Protein AF-A0A7S3H4K2-F1 (afdb_monomer)

Sequence (360 aa):
MTKWYRITKPKQKGLLKTDSRNELDLFAYDSASSIYLSSTDRDTGNLAEDVGIRRQLAIVPPGAEVCVRVELEVPSASASLNPSHEQKESSFVLQTLLKGNEKESSTISVLWNLTDNVKYVQNMMSGLLDQIESLKNLLNWTSPSKTFPLYVALVAVWLVTILVPGRLIVLAIGLYEFFFVFMPIPEGRNTMIRFGNLVQSIPNDDDLAQIYGTEKKAYAASKQAEWKHTEKSRKLQLVLDSPWHGLVSIKGSSSSSGHLAGSGEEWVEVFLLLQGRRLVWWVSEEALDQGKMAAGQLLLCGHSGLAQVSPMDIRKFGGDSRLIAVFGQDYVGRPQKLSILLQDSDSKQSLYALLNALSS

Nearest PDB structures (foldseek):
  2y8f-assembly3_C  TM=6.841E-01  e=5.560E-04  Homo sapiens

Solvent-accessible surface area (backbone atoms only — not comparable to full-atom values): 22114 Å² total; per-residue (Å²): 136,92,82,89,82,90,85,76,87,73,94,60,99,68,88,83,84,80,82,93,79,91,82,83,77,77,57,76,55,92,49,98,92,54,84,53,87,57,73,74,57,89,87,72,80,56,81,68,77,82,81,78,84,81,80,86,80,89,85,72,65,95,87,68,87,80,84,82,83,81,82,79,81,72,82,71,87,68,83,88,66,85,75,52,72,67,57,50,49,55,52,46,51,53,50,47,61,70,68,68,48,99,80,56,73,62,63,55,51,50,52,52,51,49,52,53,48,48,52,49,50,50,54,49,51,50,54,48,50,50,49,53,48,20,49,51,39,50,73,67,54,76,46,63,88,67,32,49,64,54,52,53,50,51,51,50,52,52,50,48,60,70,74,43,62,66,71,58,53,54,48,50,52,54,50,47,54,52,49,54,76,73,41,87,74,70,95,84,70,59,64,66,59,55,51,51,51,54,54,68,67,40,73,37,74,68,52,50,49,58,74,44,38,62,59,52,49,53,50,50,52,52,52,51,51,54,48,52,52,51,53,49,52,52,50,46,35,73,75,58,57,38,93,44,72,48,72,30,33,39,34,48,73,73,90,68,90,59,103,77,70,57,68,73,82,55,74,44,66,26,25,37,35,37,40,86,57,30,41,38,29,22,72,35,64,66,42,53,77,72,66,48,79,66,68,46,58,36,36,51,60,84,95,23,40,84,42,84,64,56,70,68,59,30,65,73,69,76,45,63,68,29,54,47,21,40,32,22,19,35,95,85,66,47,81,42,52,39,36,38,38,39,89,40,51,65,61,34,52,54,52,51,52,54,52,50,66,68,59,108

Structure (mmCIF, N/CA/C/O backbone):
data_AF-A0A7S3H4K2-F1
#
_entry.id   AF-A0A7S3H4K2-F1
#
loop_
_atom_site.group_PDB
_atom_site.id
_atom_site.type_symbol
_atom_site.label_atom_id
_atom_site.label_alt_id
_atom_site.label_comp_id
_atom_site.label_asym_id
_atom_site.label_entity_id
_atom_site.label_seq_id
_atom_site.pdbx_PDB_ins_code
_atom_site.Cartn_x
_atom_site.Cartn_y
_atom_site.Cartn_z
_atom_site.occupancy
_atom_site.B_iso_or_equiv
_atom_site.auth_seq_id
_atom_site.auth_comp_id
_atom_site.auth_asym_id
_atom_site.auth_atom_id
_atom_site.pdbx_PDB_model_num
ATOM 1 N N . MET A 1 1 ? 22.211 15.232 -4.999 1.00 29.09 1 MET A N 1
ATOM 2 C CA . MET A 1 1 ? 22.749 13.855 -5.103 1.00 29.09 1 MET A CA 1
ATOM 3 C C . MET A 1 1 ? 22.675 13.219 -3.725 1.00 29.09 1 MET A C 1
ATOM 5 O O . MET A 1 1 ? 23.268 13.760 -2.804 1.00 29.09 1 MET A O 1
ATOM 9 N N . THR A 1 2 ? 21.923 12.133 -3.559 1.00 27.16 2 THR A N 1
ATOM 10 C CA . THR A 1 2 ? 21.720 11.484 -2.253 1.00 27.16 2 THR A CA 1
ATOM 11 C C . THR A 1 2 ? 22.687 10.312 -2.121 1.00 27.16 2 THR A C 1
ATOM 13 O O . THR A 1 2 ? 22.667 9.414 -2.960 1.00 27.16 2 THR A O 1
ATOM 16 N N . LYS A 1 3 ? 23.541 10.311 -1.094 1.00 31.98 3 LYS A N 1
ATOM 17 C CA . LYS A 1 3 ? 24.401 9.168 -0.754 1.00 31.98 3 LYS A CA 1
ATOM 18 C C . LYS A 1 3 ? 23.992 8.611 0.603 1.00 31.98 3 LYS A C 1
ATOM 20 O O . LYS A 1 3 ? 23.724 9.365 1.532 1.00 31.98 3 LYS A O 1
ATOM 25 N N . TRP A 1 4 ? 23.940 7.289 0.690 1.00 29.91 4 TRP A N 1
ATOM 26 C CA . TRP A 1 4 ? 23.624 6.560 1.911 1.00 29.91 4 TRP A CA 1
ATOM 27 C C . TRP A 1 4 ? 24.918 6.045 2.528 1.00 29.91 4 TRP A C 1
ATOM 29 O O . TRP A 1 4 ? 25.726 5.432 1.832 1.00 29.91 4 TRP A O 1
ATOM 39 N N . TYR A 1 5 ? 25.097 6.263 3.827 1.00 39.44 5 TYR A N 1
ATOM 40 C CA . TYR A 1 5 ? 26.237 5.748 4.577 1.00 39.44 5 TYR A CA 1
ATOM 41 C C . TYR A 1 5 ? 25.731 4.801 5.662 1.00 39.44 5 TYR A C 1
ATOM 43 O O . TYR A 1 5 ? 24.830 5.140 6.429 1.00 39.44 5 TYR A O 1
ATOM 51 N N . ARG A 1 6 ? 26.295 3.591 5.707 1.00 31.62 6 ARG A N 1
ATOM 52 C CA . ARG A 1 6 ? 26.002 2.586 6.733 1.00 31.62 6 ARG A CA 1
ATOM 53 C C . ARG A 1 6 ? 27.069 2.697 7.817 1.00 31.62 6 ARG A C 1
ATOM 55 O O . ARG A 1 6 ? 28.223 2.369 7.566 1.00 31.62 6 ARG A O 1
ATOM 62 N N . ILE A 1 7 ? 26.682 3.131 9.013 1.00 41.62 7 ILE A N 1
ATOM 63 C CA . ILE A 1 7 ? 27.575 3.172 10.174 1.00 41.62 7 ILE A CA 1
ATOM 64 C C . ILE A 1 7 ? 27.175 2.036 11.113 1.00 41.62 7 ILE A C 1
ATOM 66 O O . ILE A 1 7 ? 26.127 2.076 11.752 1.00 41.62 7 ILE A O 1
ATOM 70 N N . THR A 1 8 ? 28.000 0.996 11.183 1.00 34.84 8 THR A N 1
ATOM 71 C CA . THR A 1 8 ? 27.848 -0.101 12.148 1.00 34.84 8 THR A CA 1
ATOM 72 C C . THR A 1 8 ? 28.705 0.172 13.378 1.00 34.84 8 THR A C 1
ATOM 74 O O . THR A 1 8 ? 29.887 0.474 13.233 1.00 34.84 8 THR A O 1
ATOM 77 N N . LYS A 1 9 ? 28.150 0.021 14.590 1.00 38.09 9 LYS A N 1
ATOM 78 C CA . LYS A 1 9 ? 28.936 0.085 15.835 1.00 38.09 9 LYS A CA 1
ATOM 79 C C . LYS A 1 9 ? 30.003 -1.024 15.838 1.00 38.09 9 LYS A C 1
ATOM 81 O O . LYS A 1 9 ? 29.624 -2.198 15.827 1.00 38.09 9 LYS A O 1
ATOM 86 N N . PRO A 1 10 ? 31.309 -0.709 15.892 1.00 39.16 10 PRO A N 1
ATOM 87 C CA . PRO A 1 10 ? 32.324 -1.736 16.074 1.00 39.16 10 PRO A CA 1
ATOM 88 C C . PRO A 1 10 ? 32.268 -2.265 17.514 1.00 39.16 10 PRO A C 1
ATOM 90 O O . PRO A 1 10 ? 32.169 -1.498 18.470 1.00 39.16 10 PRO A O 1
ATOM 93 N N . LYS A 1 11 ? 32.328 -3.592 17.680 1.00 41.75 11 LYS A N 1
ATOM 94 C CA . LYS A 1 11 ? 32.316 -4.244 19.003 1.00 41.75 11 LYS A CA 1
ATOM 95 C C . LYS A 1 11 ? 33.649 -4.139 19.760 1.00 41.75 11 LYS A C 1
ATOM 97 O O . LYS A 1 11 ? 33.666 -4.422 20.951 1.00 41.75 11 LYS A O 1
ATOM 102 N N . GLN A 1 12 ? 34.745 -3.726 19.118 1.00 43.25 12 GLN A N 1
ATOM 103 C CA . GLN A 1 12 ? 36.052 -3.512 19.754 1.00 43.25 12 GLN A CA 1
ATOM 104 C C . GLN A 1 12 ? 36.851 -2.420 19.027 1.00 43.25 12 GLN A C 1
ATOM 106 O O . GLN A 1 12 ? 36.683 -2.231 17.823 1.00 43.25 12 GLN A O 1
ATOM 111 N N . LYS A 1 13 ? 37.720 -1.709 19.767 1.00 42.06 13 LYS A N 1
ATOM 112 C CA . LYS A 1 13 ? 38.642 -0.681 19.251 1.00 42.06 13 LYS A CA 1
ATOM 113 C C . LYS A 1 13 ? 39.554 -1.281 18.174 1.00 42.06 13 LYS A C 1
ATOM 115 O O . LYS A 1 13 ? 40.524 -1.960 18.494 1.00 42.06 13 LYS A O 1
ATOM 120 N N . GLY A 1 14 ? 39.246 -1.009 16.912 1.00 40.72 14 GLY A N 1
ATOM 121 C CA . GLY A 1 14 ? 40.065 -1.366 15.761 1.00 40.72 14 GLY A CA 1
ATOM 122 C C . GLY A 1 14 ? 39.967 -0.273 14.705 1.00 40.72 14 GLY A C 1
ATOM 123 O O . GLY A 1 14 ? 38.870 0.163 14.366 1.00 40.72 14 GLY A O 1
ATOM 124 N N . LEU A 1 15 ? 41.127 0.190 14.240 1.00 35.56 15 LEU A N 1
ATOM 125 C CA . LEU A 1 15 ? 41.295 1.220 13.218 1.00 35.56 15 LEU A CA 1
ATOM 126 C C . LEU A 1 15 ? 40.627 0.759 11.907 1.00 35.56 15 LEU A C 1
ATOM 128 O O . LEU A 1 15 ? 41.025 -0.260 11.340 1.00 35.56 15 LEU A O 1
ATOM 132 N N . LEU A 1 16 ? 39.615 1.483 11.426 1.00 34.81 16 LEU A N 1
ATOM 133 C CA . LEU A 1 16 ? 39.065 1.273 10.086 1.00 34.81 16 LEU A CA 1
ATOM 134 C C . LEU A 1 16 ? 40.064 1.839 9.073 1.00 34.81 16 LEU A C 1
ATOM 136 O O . LEU A 1 16 ? 40.339 3.034 9.076 1.00 34.81 16 LEU A O 1
ATOM 140 N N . LYS A 1 17 ? 40.632 0.967 8.237 1.00 34.56 17 LYS A N 1
ATOM 141 C CA . LYS A 1 17 ? 41.465 1.359 7.099 1.00 34.56 17 LYS A CA 1
ATOM 142 C C . LYS A 1 17 ? 40.554 1.495 5.883 1.00 34.56 17 LYS A C 1
ATOM 144 O O . LYS A 1 17 ? 40.040 0.492 5.392 1.00 34.56 17 LYS A O 1
ATOM 149 N N . THR A 1 18 ? 40.326 2.722 5.447 1.00 38.91 18 THR A N 1
ATOM 150 C CA . THR A 1 18 ? 39.579 3.059 4.235 1.00 38.91 18 THR A CA 1
ATOM 151 C C . THR A 1 18 ? 40.529 3.208 3.048 1.00 38.91 18 THR A C 1
ATOM 153 O O . THR A 1 18 ? 41.680 3.625 3.183 1.00 38.91 18 THR A O 1
ATOM 156 N N . ASP A 1 19 ? 40.065 2.733 1.892 1.00 32.62 19 ASP A N 1
ATOM 157 C CA . ASP A 1 19 ? 40.818 2.655 0.644 1.00 32.62 19 ASP A CA 1
ATOM 158 C C . ASP A 1 19 ? 40.692 3.970 -0.137 1.00 32.62 19 ASP A C 1
ATOM 160 O O . ASP A 1 19 ? 39.638 4.607 -0.183 1.00 32.62 19 ASP A O 1
ATOM 164 N N . SER A 1 20 ? 41.806 4.393 -0.719 1.00 38.72 20 SER A N 1
ATOM 165 C CA . SER A 1 20 ? 42.058 5.755 -1.177 1.00 38.72 20 SER A CA 1
ATOM 166 C C . SER A 1 20 ? 41.270 6.144 -2.434 1.00 38.72 20 SER A C 1
ATOM 168 O O . SER A 1 20 ? 41.525 5.613 -3.515 1.00 38.72 20 SER A O 1
ATOM 170 N N . ARG A 1 21 ? 40.391 7.149 -2.309 1.00 35.94 21 ARG A N 1
ATOM 171 C CA . ARG A 1 21 ? 40.319 8.366 -3.156 1.00 35.94 21 ARG A CA 1
ATOM 172 C C . ARG A 1 21 ? 39.097 9.209 -2.754 1.00 35.94 21 ARG A C 1
ATOM 174 O O . ARG A 1 21 ? 37.960 8.789 -2.945 1.00 35.94 21 ARG A O 1
ATOM 181 N N . ASN A 1 22 ? 39.385 10.422 -2.269 1.00 36.88 22 ASN A N 1
ATOM 182 C CA . ASN A 1 22 ? 38.486 11.487 -1.789 1.00 36.88 22 ASN A CA 1
ATOM 183 C C . ASN A 1 22 ? 37.861 11.244 -0.402 1.00 36.88 22 ASN A C 1
ATOM 185 O O . ASN A 1 22 ? 36.715 10.812 -0.298 1.00 36.88 22 ASN A O 1
ATOM 189 N N . GLU A 1 23 ? 38.599 11.585 0.659 1.00 32.62 23 GLU A N 1
ATOM 190 C CA . GLU A 1 23 ? 38.128 11.509 2.050 1.00 32.62 23 GLU A CA 1
ATOM 191 C C . GLU A 1 23 ? 37.945 12.892 2.691 1.00 32.62 23 GLU A C 1
ATOM 193 O O . GLU A 1 23 ? 38.858 13.716 2.712 1.00 32.62 23 GLU A O 1
ATOM 198 N N . LEU A 1 24 ? 36.742 13.102 3.235 1.00 34.06 24 LEU A N 1
ATOM 199 C CA . LEU A 1 24 ? 36.495 13.907 4.428 1.00 34.06 24 LEU A CA 1
ATOM 200 C C . LEU A 1 24 ? 36.773 12.987 5.623 1.00 34.06 24 LEU A C 1
ATOM 202 O O . LEU A 1 24 ? 36.075 11.983 5.788 1.00 34.06 24 LEU A O 1
ATOM 206 N N . ASP A 1 25 ? 37.779 13.310 6.432 1.00 34.41 25 ASP A N 1
ATOM 207 C CA . ASP A 1 25 ? 38.115 12.534 7.627 1.00 34.41 25 ASP A CA 1
ATOM 208 C C . ASP A 1 25 ? 37.056 12.795 8.715 1.00 34.41 25 ASP A C 1
ATOM 210 O O . ASP A 1 25 ? 37.050 13.841 9.365 1.00 34.41 25 ASP A O 1
ATOM 214 N N . LEU A 1 26 ? 36.121 11.859 8.902 1.00 36.69 26 LEU A N 1
ATOM 215 C CA . LEU A 1 26 ? 35.111 11.929 9.962 1.00 36.69 26 LEU A CA 1
ATOM 216 C C . LEU A 1 26 ? 35.649 11.251 11.231 1.00 36.69 26 LEU A C 1
ATOM 218 O O . LEU A 1 26 ? 35.719 10.023 11.314 1.00 36.69 26 LEU A O 1
ATOM 222 N N . PHE A 1 27 ? 35.995 12.039 12.247 1.00 38.75 27 PHE A N 1
ATOM 223 C CA . PHE A 1 27 ? 36.416 11.517 13.548 1.00 38.75 27 PHE A CA 1
ATOM 224 C C . PHE A 1 27 ? 35.217 11.411 14.496 1.00 38.75 27 PHE A C 1
ATOM 226 O O . PHE A 1 27 ? 34.595 12.416 14.829 1.00 38.75 27 PHE A O 1
ATOM 233 N N . ALA A 1 28 ? 34.916 10.201 14.973 1.00 39.41 28 ALA A N 1
ATOM 234 C CA . ALA A 1 28 ? 33.961 9.977 16.056 1.00 39.41 28 ALA A CA 1
ATOM 235 C C . ALA A 1 28 ? 34.727 9.655 17.347 1.00 39.41 28 ALA A C 1
ATOM 237 O O . ALA A 1 28 ? 35.379 8.614 17.442 1.00 39.41 28 ALA A O 1
ATOM 238 N N . TYR A 1 29 ? 34.653 10.544 18.339 1.00 40.62 29 TYR A N 1
ATOM 239 C CA . TYR A 1 29 ? 35.196 10.297 19.677 1.00 40.62 29 TYR A CA 1
ATOM 240 C C . TYR A 1 29 ? 34.104 9.790 20.621 1.00 40.62 29 TYR A C 1
ATOM 242 O O . TYR A 1 29 ? 33.009 10.348 20.679 1.00 40.62 29 TYR A O 1
ATOM 250 N N . ASP A 1 30 ? 34.427 8.735 21.371 1.00 36.56 30 ASP A N 1
ATOM 251 C CA . ASP A 1 30 ? 33.570 8.162 22.408 1.00 36.56 30 ASP A CA 1
ATOM 252 C C . ASP A 1 30 ? 33.847 8.869 23.741 1.00 36.56 30 ASP A C 1
ATOM 254 O O . ASP A 1 30 ? 34.853 8.622 24.409 1.00 36.56 30 ASP A O 1
ATOM 258 N N . SER A 1 31 ? 32.962 9.796 24.092 1.00 35.66 31 SER A N 1
ATOM 259 C CA . SER A 1 31 ? 32.846 10.374 25.426 1.00 35.66 31 SER A CA 1
ATOM 260 C C . SER A 1 31 ? 31.451 10.021 25.916 1.00 35.66 31 SER A C 1
ATOM 262 O O . SER A 1 31 ? 30.459 10.354 25.259 1.00 35.66 31 SER A O 1
ATOM 264 N N . ALA A 1 32 ? 31.395 9.275 27.023 1.00 42.34 32 ALA A N 1
ATOM 265 C CA . ALA A 1 32 ? 30.195 8.657 27.568 1.00 42.34 32 ALA A CA 1
ATOM 266 C C . ALA A 1 32 ? 28.957 9.550 27.370 1.00 42.34 32 ALA A C 1
ATOM 268 O O . ALA A 1 32 ? 28.854 10.620 27.964 1.00 42.34 32 ALA A O 1
ATOM 269 N N . SER A 1 33 ? 28.031 9.081 26.526 1.00 40.53 33 SER A N 1
ATOM 270 C CA . SER A 1 33 ? 26.717 9.655 26.176 1.00 40.53 33 SER A CA 1
ATOM 271 C C . SER A 1 33 ? 26.608 10.757 25.099 1.00 40.53 33 SER A C 1
ATOM 273 O O . SER A 1 33 ? 25.515 11.289 24.912 1.00 40.53 33 SER A O 1
ATOM 275 N N . SER A 1 34 ? 27.639 11.030 24.286 1.00 36.06 34 SER A N 1
ATOM 276 C CA . SER A 1 34 ? 27.482 11.909 23.102 1.00 36.06 34 SER A CA 1
ATOM 277 C C . SER A 1 34 ? 28.430 11.568 21.941 1.00 36.06 34 SER A C 1
ATOM 279 O O . SER A 1 34 ? 29.604 11.296 22.161 1.00 36.06 34 SER A O 1
ATOM 281 N N . ILE A 1 35 ? 27.917 11.580 20.701 1.00 40.44 35 ILE A N 1
ATOM 282 C CA . ILE A 1 35 ? 28.719 11.473 19.467 1.00 40.44 35 ILE A CA 1
ATOM 283 C C . ILE A 1 35 ? 28.884 12.885 18.907 1.00 40.44 35 ILE A C 1
ATOM 285 O O . ILE A 1 35 ? 27.886 13.541 18.611 1.00 40.44 35 ILE A O 1
ATOM 289 N N . TYR A 1 36 ? 30.128 13.332 18.748 1.00 38.12 36 TYR A N 1
ATOM 290 C CA . TYR A 1 36 ? 30.458 14.606 18.110 1.00 38.12 36 TYR A CA 1
ATOM 291 C C . TYR A 1 36 ? 30.883 14.354 16.664 1.00 38.12 36 TYR A C 1
ATOM 293 O O . TYR A 1 36 ? 31.696 13.467 16.407 1.00 38.12 36 TYR A O 1
ATOM 301 N N . LEU A 1 37 ? 30.334 15.131 15.731 1.00 37.06 37 LEU A N 1
ATOM 302 C CA . LEU A 1 37 ? 30.803 15.192 14.351 1.00 37.06 37 LEU A CA 1
ATOM 303 C C . LEU A 1 37 ? 31.549 16.512 14.187 1.00 37.06 37 LEU A C 1
ATOM 305 O O . LEU A 1 37 ? 30.941 17.575 14.237 1.00 37.06 37 LEU A O 1
ATOM 309 N N . SER A 1 38 ? 32.866 16.431 14.033 1.00 39.62 38 SER A N 1
ATOM 310 C 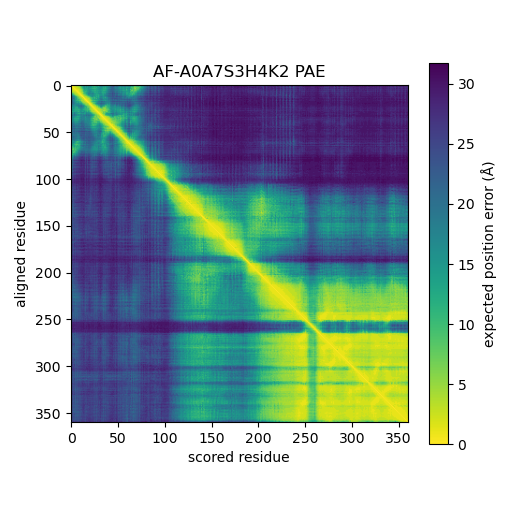CA . SER A 1 38 ? 33.726 17.575 13.737 1.00 39.62 38 SER A CA 1
ATOM 311 C C . SER A 1 38 ? 34.192 17.473 12.287 1.00 39.62 38 SER A C 1
ATOM 313 O O . SER A 1 38 ? 34.625 16.407 11.851 1.0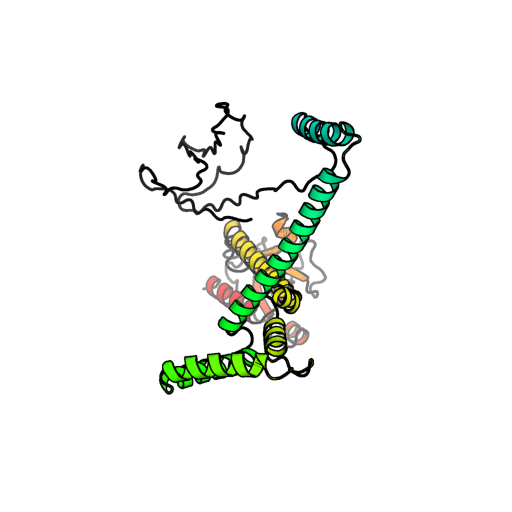0 39.62 38 SER A O 1
ATOM 315 N N . SER A 1 39 ? 34.072 18.574 11.545 1.00 37.78 39 SER A N 1
ATOM 316 C CA . SER A 1 39 ? 34.631 18.739 10.204 1.00 37.78 39 SER A CA 1
ATOM 317 C C . SER A 1 39 ? 35.791 19.719 10.306 1.00 37.78 39 SER A C 1
ATOM 319 O O . SER A 1 39 ? 35.579 20.910 10.521 1.00 37.78 39 SER A O 1
ATOM 321 N N . THR A 1 40 ? 37.014 19.224 10.159 1.00 38.16 40 THR A N 1
ATOM 322 C CA . THR A 1 40 ? 38.213 20.060 10.043 1.00 38.16 40 THR A CA 1
ATOM 323 C C . THR A 1 40 ? 38.479 20.380 8.582 1.00 38.16 40 THR A C 1
ATOM 325 O O . THR A 1 40 ? 38.687 19.469 7.779 1.00 38.16 40 THR A O 1
ATOM 328 N N . ASP A 1 41 ? 38.498 21.668 8.252 1.00 38.12 41 ASP A N 1
ATOM 329 C CA . ASP A 1 41 ? 38.946 22.157 6.952 1.00 38.12 41 ASP A CA 1
ATOM 330 C C . ASP A 1 41 ? 40.483 22.121 6.895 1.00 38.12 41 ASP A C 1
ATOM 332 O O . ASP A 1 41 ? 41.164 22.630 7.792 1.00 38.12 41 ASP A O 1
ATOM 336 N N . ARG A 1 42 ? 41.045 21.446 5.886 1.00 37.47 42 ARG A N 1
ATOM 337 C CA . ARG A 1 42 ? 42.475 21.077 5.852 1.00 37.47 42 ARG A CA 1
ATOM 338 C C . ARG A 1 42 ? 43.402 22.261 5.574 1.00 37.47 42 ARG A C 1
ATOM 340 O O . ARG A 1 42 ? 44.582 22.173 5.900 1.00 37.47 42 ARG A O 1
ATOM 347 N N . ASP A 1 43 ? 42.868 23.360 5.046 1.00 38.53 43 ASP A N 1
ATOM 348 C CA . ASP A 1 43 ? 43.688 24.456 4.524 1.00 38.53 43 ASP A CA 1
ATOM 349 C C . ASP A 1 43 ? 43.841 25.642 5.489 1.00 38.53 43 ASP A C 1
ATOM 351 O O . ASP A 1 43 ? 44.742 26.459 5.312 1.00 38.53 43 ASP A O 1
ATOM 355 N N . THR A 1 44 ? 43.019 25.744 6.541 1.00 45.94 44 THR A N 1
ATOM 356 C CA . THR A 1 44 ? 43.021 26.930 7.424 1.00 45.94 44 THR A CA 1
ATOM 357 C C . THR A 1 44 ? 43.393 26.658 8.879 1.00 45.94 44 THR A C 1
ATOM 359 O O . THR A 1 44 ? 43.662 27.606 9.613 1.00 45.94 44 THR A O 1
ATOM 362 N N . GLY A 1 45 ? 43.444 25.395 9.322 1.00 39.50 45 GLY A N 1
ATOM 363 C CA . GLY A 1 45 ? 43.858 25.026 10.686 1.00 39.50 45 GLY A CA 1
ATOM 364 C C . GLY A 1 45 ? 42.968 25.571 11.815 1.00 39.50 45 GLY A C 1
ATOM 365 O O . GLY A 1 45 ? 43.256 25.335 12.987 1.00 39.50 45 GLY A O 1
ATOM 366 N N . ASN A 1 46 ? 41.881 26.269 11.483 1.00 35.59 46 ASN A N 1
ATOM 367 C CA . ASN A 1 46 ? 40.938 26.822 12.441 1.00 35.59 46 ASN A CA 1
ATOM 368 C C . ASN A 1 46 ? 39.790 25.831 12.652 1.00 35.59 46 ASN A C 1
ATOM 370 O O . ASN A 1 46 ? 39.142 25.396 11.701 1.00 35.59 46 ASN A O 1
ATOM 374 N N . LEU A 1 47 ? 39.529 25.481 13.914 1.00 41.28 47 LEU A N 1
ATOM 375 C CA . LEU A 1 47 ? 38.317 24.764 14.302 1.00 41.28 47 LEU A CA 1
ATOM 376 C C . LEU A 1 47 ? 37.109 25.644 13.963 1.00 41.28 47 LEU A C 1
ATOM 378 O O . LEU A 1 47 ? 36.934 26.706 14.559 1.00 41.28 47 LEU A O 1
ATOM 382 N N . ALA A 1 48 ? 36.296 25.210 12.999 1.00 41.84 48 ALA A N 1
ATOM 383 C CA . ALA A 1 48 ? 35.012 25.837 12.730 1.00 41.84 48 ALA A CA 1
ATOM 384 C C . ALA A 1 48 ? 34.146 25.753 13.995 1.00 41.84 48 ALA A C 1
ATOM 386 O O . ALA A 1 48 ? 33.982 24.681 14.582 1.00 41.84 48 ALA A O 1
ATOM 387 N N . GLU A 1 49 ? 33.649 26.906 14.431 1.00 41.28 49 GLU A N 1
ATOM 388 C CA . GLU A 1 49 ? 32.830 27.044 15.626 1.00 41.28 49 GLU A CA 1
ATOM 389 C C . GLU A 1 49 ? 31.536 26.218 15.499 1.00 41.28 49 GLU A C 1
ATOM 391 O O . GLU A 1 49 ? 30.918 26.119 14.439 1.00 41.28 49 GLU A O 1
ATOM 396 N N . ASP A 1 50 ? 31.184 25.593 16.616 1.00 40.06 50 ASP A N 1
ATOM 397 C CA . ASP A 1 50 ? 30.186 24.546 16.832 1.00 40.06 50 ASP A CA 1
ATOM 398 C C . ASP A 1 50 ? 28.803 24.893 16.221 1.00 40.06 50 ASP A C 1
ATOM 400 O O . ASP A 1 50 ? 28.000 25.621 16.812 1.00 40.06 50 ASP A O 1
ATOM 404 N N . VAL A 1 51 ? 28.475 24.354 15.036 1.00 41.47 51 VAL A N 1
ATOM 405 C CA . VAL A 1 51 ? 27.100 24.398 14.503 1.00 41.47 51 VAL A CA 1
ATOM 406 C C . VAL A 1 51 ? 26.267 23.396 15.301 1.00 41.47 51 VAL A C 1
ATOM 408 O O . VAL A 1 51 ? 26.236 22.196 15.029 1.00 41.47 51 VAL A O 1
ATOM 411 N N . GLY A 1 52 ? 25.630 23.906 16.353 1.00 37.78 52 GLY A N 1
ATOM 412 C CA . GLY A 1 52 ? 24.940 23.130 17.375 1.00 37.78 52 GLY A CA 1
ATOM 413 C C . GLY A 1 52 ? 23.800 22.246 16.864 1.00 37.78 52 GLY A C 1
ATOM 414 O O . GLY A 1 52 ? 22.636 22.636 16.898 1.00 37.78 52 GLY A O 1
ATOM 415 N N . ILE A 1 53 ? 24.100 20.983 16.562 1.00 40.62 53 ILE A N 1
ATOM 416 C CA . ILE A 1 53 ? 23.124 19.883 16.571 1.00 40.62 53 ILE A CA 1
ATOM 417 C C . ILE A 1 53 ? 23.155 19.262 17.973 1.00 40.62 53 ILE A C 1
ATOM 419 O O . ILE A 1 53 ? 23.681 18.177 18.202 1.00 40.62 53 ILE A O 1
ATOM 423 N N . ARG A 1 54 ? 22.652 20.004 18.969 1.00 38.22 54 ARG A N 1
ATOM 424 C CA . ARG A 1 54 ? 22.792 19.640 20.394 1.00 38.22 54 ARG A CA 1
ATOM 425 C C . ARG A 1 54 ? 21.575 18.960 21.022 1.00 38.22 54 ARG A C 1
ATOM 427 O O . ARG A 1 54 ? 21.553 18.776 22.236 1.00 38.22 54 ARG A O 1
ATOM 434 N N . ARG A 1 55 ? 20.535 18.596 20.267 1.00 37.97 55 ARG A N 1
ATOM 435 C CA . ARG A 1 55 ? 19.322 18.001 20.857 1.00 37.97 55 ARG A CA 1
ATOM 436 C C . ARG A 1 55 ? 18.802 16.830 20.025 1.00 37.97 55 ARG A C 1
ATOM 438 O O . ARG A 1 55 ? 18.550 17.003 18.845 1.00 37.97 55 ARG A O 1
ATOM 445 N N . GLN A 1 56 ? 18.561 15.702 20.709 1.00 38.25 56 GLN A N 1
ATOM 446 C CA . GLN A 1 56 ? 17.747 14.529 20.313 1.00 38.25 56 GLN A CA 1
ATOM 447 C C . GLN A 1 56 ? 18.440 13.204 19.921 1.00 38.25 56 GLN A C 1
ATOM 449 O O . GLN A 1 56 ? 17.867 12.430 19.165 1.00 38.25 56 GLN A O 1
ATOM 454 N N . LEU A 1 57 ? 19.589 12.839 20.502 1.00 44.56 57 LEU A N 1
ATOM 455 C CA . LEU A 1 57 ? 20.090 11.444 20.417 1.00 44.56 57 LEU A CA 1
ATOM 456 C C . LEU A 1 57 ? 20.127 10.693 21.762 1.00 44.56 57 LEU A C 1
ATOM 458 O O . LEU A 1 57 ? 20.706 9.616 21.860 1.00 44.56 57 LEU A O 1
ATOM 462 N N . ALA A 1 58 ? 19.478 11.223 22.803 1.00 40.91 58 ALA A N 1
ATOM 463 C CA . ALA A 1 58 ? 19.614 10.708 24.169 1.00 40.91 58 ALA A CA 1
ATOM 464 C C . ALA A 1 58 ? 18.811 9.429 24.495 1.00 40.91 58 ALA A C 1
ATOM 466 O O . ALA A 1 58 ? 18.934 8.924 25.606 1.00 40.91 58 ALA A O 1
ATOM 467 N N . ILE A 1 59 ? 17.998 8.878 23.586 1.00 46.84 59 ILE A N 1
ATOM 468 C CA . ILE A 1 59 ? 17.206 7.672 23.886 1.00 46.84 59 ILE A CA 1
ATOM 469 C C . ILE A 1 59 ? 17.252 6.712 22.699 1.00 46.84 59 ILE A C 1
ATOM 471 O O . ILE A 1 59 ? 16.338 6.659 21.883 1.00 46.84 59 ILE A O 1
ATOM 475 N N . VAL A 1 60 ? 18.339 5.950 22.591 1.00 45.97 60 VAL A N 1
ATOM 476 C CA . VAL A 1 60 ? 18.410 4.804 21.679 1.00 45.97 60 VAL A CA 1
ATOM 477 C C . VAL A 1 60 ? 18.815 3.574 22.495 1.00 45.97 60 VAL A C 1
ATOM 479 O O . VAL A 1 60 ? 19.923 3.555 23.039 1.00 45.97 60 VAL A O 1
ATOM 482 N N . PRO A 1 61 ? 17.947 2.553 22.623 1.00 47.28 61 PRO A N 1
ATOM 483 C CA . PRO A 1 61 ? 18.267 1.347 23.377 1.00 47.28 61 PRO A CA 1
ATOM 484 C C . PRO A 1 61 ? 19.402 0.541 22.713 1.00 47.28 61 PRO A C 1
ATOM 486 O O . PRO A 1 61 ? 19.593 0.602 21.492 1.00 47.28 61 PRO A O 1
ATOM 489 N N . PRO A 1 62 ? 20.178 -0.232 23.494 1.00 41.16 62 PRO A N 1
ATOM 490 C CA . PRO A 1 62 ? 21.263 -1.050 22.963 1.00 41.16 62 PRO A CA 1
ATOM 491 C C . PRO A 1 62 ? 20.707 -2.121 22.010 1.00 41.16 62 PRO A C 1
ATOM 493 O O . PRO A 1 62 ? 19.952 -2.992 22.424 1.00 41.16 62 PRO A O 1
ATOM 496 N N . GLY A 1 63 ? 21.090 -2.046 20.731 1.00 47.44 63 GLY A N 1
ATOM 497 C CA . GLY A 1 63 ? 20.662 -2.974 19.674 1.00 47.44 63 GLY A CA 1
ATOM 498 C C . GLY A 1 63 ? 19.824 -2.344 18.556 1.00 47.44 63 GLY A C 1
ATOM 499 O O . GLY A 1 63 ? 19.618 -2.993 17.537 1.00 47.44 63 GLY A O 1
ATOM 500 N N . ALA A 1 64 ? 19.382 -1.090 18.702 1.00 44.34 64 ALA A N 1
ATOM 501 C CA . ALA A 1 64 ? 18.643 -0.395 17.649 1.00 44.34 64 ALA A CA 1
ATOM 502 C C . ALA A 1 64 ? 19.579 0.195 16.575 1.00 44.34 64 ALA A C 1
ATOM 504 O O . ALA A 1 64 ? 20.579 0.848 16.889 1.00 44.34 64 ALA A O 1
ATOM 505 N N . GLU A 1 65 ? 19.239 -0.024 15.302 1.00 40.84 65 GLU A N 1
ATOM 506 C CA . GLU A 1 65 ? 19.864 0.653 14.164 1.00 40.84 65 GLU A CA 1
ATOM 507 C C . GLU A 1 65 ? 19.348 2.096 14.081 1.00 40.84 65 GLU A C 1
ATOM 509 O O . GLU A 1 65 ? 18.143 2.337 14.020 1.00 40.84 65 GLU A O 1
ATOM 514 N N . VAL A 1 66 ? 20.260 3.071 14.078 1.00 44.75 66 VAL A N 1
ATOM 515 C CA . VAL A 1 66 ? 19.919 4.489 13.909 1.00 44.75 66 VAL A CA 1
ATOM 516 C C . VAL A 1 66 ? 20.250 4.890 12.479 1.00 44.75 66 VAL A C 1
ATOM 518 O O . VAL A 1 66 ? 21.419 5.027 12.120 1.00 44.75 66 VAL A O 1
ATOM 521 N N . CYS A 1 67 ? 19.224 5.095 11.657 1.00 38.72 67 CYS A N 1
ATOM 522 C CA . CYS A 1 67 ? 19.380 5.724 10.350 1.00 38.72 67 CYS A CA 1
ATOM 523 C C . CYS A 1 67 ? 19.321 7.246 10.512 1.00 38.72 67 CYS A C 1
ATOM 525 O O . CYS A 1 67 ? 18.251 7.811 10.731 1.00 38.72 67 CYS A O 1
ATOM 527 N N . VAL A 1 68 ? 20.465 7.918 10.379 1.00 42.28 68 VAL A N 1
ATOM 528 C CA . VAL A 1 68 ? 20.518 9.384 10.311 1.00 42.28 68 VAL A CA 1
ATOM 529 C C . VAL A 1 68 ? 20.352 9.804 8.852 1.00 42.28 68 VAL A C 1
ATOM 531 O O . VAL A 1 68 ? 21.176 9.465 8.003 1.00 42.28 68 VAL A O 1
ATOM 534 N N . ARG A 1 69 ? 19.274 10.535 8.548 1.00 35.50 69 ARG A N 1
ATOM 535 C CA . ARG A 1 69 ? 19.097 11.204 7.255 1.00 35.50 69 ARG A CA 1
ATOM 536 C C . ARG A 1 69 ? 19.802 12.555 7.328 1.00 35.50 69 ARG A C 1
ATOM 538 O O . ARG A 1 69 ? 19.362 13.432 8.060 1.00 35.50 69 ARG A O 1
ATOM 545 N N . VAL A 1 70 ? 20.869 12.716 6.555 1.00 38.47 70 VAL A N 1
ATOM 546 C CA . VAL A 1 70 ? 21.505 14.019 6.337 1.00 38.47 70 VAL A CA 1
ATOM 547 C C . VAL A 1 70 ? 20.938 14.588 5.041 1.00 38.47 70 VAL A C 1
ATOM 549 O O . VAL A 1 70 ? 21.257 14.111 3.952 1.00 38.47 70 VAL A O 1
ATOM 552 N N . GLU A 1 71 ? 20.039 15.562 5.159 1.00 30.89 71 GLU A N 1
ATOM 553 C CA . GLU A 1 71 ? 19.611 16.387 4.029 1.00 30.89 71 GLU A CA 1
ATOM 554 C C . GLU A 1 71 ? 20.627 17.517 3.862 1.00 30.89 71 GLU A C 1
ATOM 556 O O . GLU A 1 71 ? 20.707 18.435 4.671 1.00 30.89 71 GLU A O 1
ATOM 561 N N . LEU A 1 72 ? 21.452 17.412 2.821 1.00 33.06 72 LEU A N 1
ATOM 562 C CA . LEU A 1 72 ? 22.249 18.534 2.346 1.00 33.06 72 LEU A CA 1
ATOM 563 C C . LEU A 1 72 ? 21.318 19.457 1.560 1.00 33.06 72 LEU A C 1
ATOM 565 O O . LEU A 1 72 ? 20.983 19.169 0.408 1.00 33.06 72 LEU A O 1
ATOM 569 N N . GLU A 1 73 ? 20.900 20.552 2.193 1.00 29.00 73 GLU A N 1
ATOM 570 C CA . GLU A 1 73 ? 20.375 21.712 1.480 1.00 29.00 73 GLU A CA 1
ATOM 571 C C . GLU A 1 73 ? 21.491 22.242 0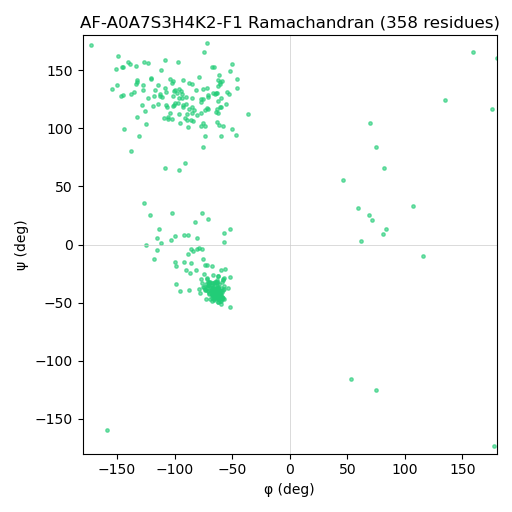.577 1.00 29.00 73 GLU A C 1
ATOM 573 O O . GLU A 1 73 ? 22.456 22.861 1.021 1.00 29.00 73 GLU A O 1
ATOM 578 N N . VAL A 1 74 ? 21.389 21.944 -0.717 1.00 37.81 74 VAL A N 1
ATOM 579 C CA . VAL A 1 74 ? 22.150 22.669 -1.730 1.00 37.81 74 VAL A CA 1
ATOM 580 C C . VAL A 1 74 ? 21.502 24.049 -1.798 1.00 37.81 74 VAL A C 1
ATOM 582 O O . VAL A 1 74 ? 20.318 24.104 -2.140 1.00 37.81 74 VAL A O 1
ATOM 585 N N . PRO A 1 75 ? 22.207 25.147 -1.468 1.00 33.50 75 PRO A N 1
ATOM 586 C CA . PRO A 1 75 ? 21.613 26.468 -1.533 1.00 33.50 75 PRO A CA 1
ATOM 587 C C . PRO A 1 75 ? 21.251 26.747 -2.991 1.00 33.50 75 PRO A C 1
ATOM 589 O O . PRO A 1 75 ? 22.107 26.980 -3.845 1.00 33.50 75 PRO A O 1
ATOM 592 N N . SER A 1 76 ? 19.957 26.669 -3.288 1.00 36.31 76 SER A N 1
ATOM 593 C CA . SER A 1 76 ? 19.376 27.214 -4.504 1.00 36.31 76 SER A CA 1
ATOM 594 C C . SER A 1 76 ? 19.755 28.685 -4.553 1.00 36.31 76 SER A C 1
ATOM 596 O O . SER A 1 76 ? 19.446 29.412 -3.612 1.00 36.31 76 SER A O 1
ATOM 598 N N . ALA A 1 77 ? 20.456 29.081 -5.617 1.00 39.88 77 ALA A N 1
ATOM 599 C CA . ALA A 1 77 ? 20.946 30.430 -5.856 1.00 39.88 77 ALA A CA 1
ATOM 600 C C . ALA A 1 77 ? 19.846 31.472 -5.603 1.00 39.88 77 ALA A C 1
ATOM 602 O O . ALA A 1 77 ? 19.028 31.777 -6.470 1.00 39.88 77 ALA A O 1
ATOM 603 N N . SER A 1 78 ? 19.825 32.005 -4.385 1.00 35.28 78 SER A N 1
ATOM 604 C CA . SER A 1 78 ? 19.016 33.145 -4.010 1.00 35.28 78 SER A CA 1
ATOM 605 C C . SER A 1 78 ? 19.711 34.380 -4.555 1.00 35.28 78 SER A C 1
ATOM 607 O O . SER A 1 78 ? 20.815 34.738 -4.137 1.00 35.28 78 SER A O 1
ATOM 609 N N . ALA A 1 79 ? 19.048 35.012 -5.517 1.00 47.22 79 ALA A N 1
ATOM 610 C CA . ALA A 1 79 ? 19.293 36.389 -5.889 1.00 47.22 79 ALA A CA 1
ATOM 611 C C . ALA A 1 79 ? 19.405 37.268 -4.627 1.00 47.22 79 ALA A C 1
ATOM 613 O O . ALA A 1 79 ? 18.661 37.076 -3.671 1.00 47.22 79 ALA A O 1
ATOM 614 N N . SER A 1 80 ? 20.321 38.237 -4.675 1.00 47.66 80 SER A N 1
ATOM 615 C CA . SER A 1 80 ? 20.662 39.213 -3.628 1.00 47.66 80 SER A CA 1
ATOM 616 C C . SER A 1 80 ? 21.620 38.745 -2.521 1.00 47.66 80 SER A C 1
ATOM 618 O O . SER A 1 80 ? 21.291 38.765 -1.339 1.00 47.66 80 SER A O 1
ATOM 620 N N . LEU A 1 81 ? 22.873 38.461 -2.880 1.00 43.78 81 LEU A N 1
ATOM 621 C CA . LEU A 1 81 ? 23.996 38.779 -1.995 1.00 43.78 81 LEU A CA 1
ATOM 622 C C . LEU A 1 81 ? 25.028 39.581 -2.787 1.00 43.78 81 LEU A C 1
ATOM 624 O O . LEU A 1 81 ? 25.349 39.242 -3.925 1.00 43.78 81 LEU A O 1
ATOM 628 N N . ASN A 1 82 ? 25.500 40.682 -2.201 1.00 53.16 82 ASN A N 1
ATOM 629 C CA . ASN A 1 82 ? 26.525 41.527 -2.803 1.00 53.16 82 ASN A CA 1
ATOM 630 C C . ASN A 1 82 ? 27.744 40.670 -3.189 1.00 53.16 82 ASN A C 1
ATOM 632 O O . ASN A 1 82 ? 28.226 39.919 -2.340 1.00 53.16 82 ASN A O 1
ATOM 636 N N . PRO A 1 83 ? 28.247 40.770 -4.435 1.00 48.50 83 PRO A N 1
ATOM 637 C CA . PRO A 1 83 ? 29.305 39.887 -4.903 1.00 48.50 83 PRO A CA 1
ATOM 638 C C . PRO A 1 83 ? 30.578 40.073 -4.072 1.00 48.50 83 PRO A C 1
ATOM 640 O O . PRO A 1 83 ? 30.964 41.208 -3.761 1.00 48.50 83 PRO A O 1
ATOM 643 N N . SER A 1 84 ? 31.200 38.942 -3.724 1.00 59.44 84 SER A N 1
ATOM 644 C CA . SER A 1 84 ? 32.484 38.844 -3.018 1.00 59.44 84 SER A CA 1
ATOM 645 C C . SER A 1 84 ? 33.566 39.689 -3.711 1.00 59.44 84 SER A C 1
ATOM 647 O O . SER A 1 84 ? 33.533 39.865 -4.932 1.00 59.44 84 SER A O 1
ATOM 649 N N . HIS A 1 85 ? 34.526 40.218 -2.944 1.00 55.69 85 HIS A N 1
ATOM 650 C CA . HIS A 1 85 ? 35.603 41.088 -3.440 1.00 55.69 85 HIS A CA 1
ATOM 651 C C . HIS A 1 85 ? 36.379 40.446 -4.605 1.00 55.69 85 HIS A C 1
ATOM 653 O O . HIS A 1 85 ? 36.647 41.110 -5.600 1.00 55.69 85 HIS A O 1
ATOM 659 N N . GLU A 1 86 ? 36.598 39.131 -4.563 1.00 59.59 86 GLU A N 1
ATOM 660 C CA . GLU A 1 86 ? 37.275 38.375 -5.629 1.00 59.59 86 GLU A CA 1
ATOM 661 C C . GLU A 1 86 ? 36.431 38.240 -6.913 1.00 59.59 86 GLU A C 1
ATOM 663 O O . GLU A 1 86 ? 36.951 38.245 -8.032 1.00 59.59 86 GLU A O 1
ATOM 668 N N . GLN A 1 87 ? 35.100 38.174 -6.787 1.00 55.69 87 GLN A N 1
ATOM 669 C CA . GLN A 1 87 ? 34.190 38.180 -7.941 1.00 55.69 87 GLN A CA 1
ATOM 670 C C . GLN A 1 87 ? 34.108 39.570 -8.581 1.00 55.69 87 GLN A C 1
ATOM 672 O O . GLN A 1 87 ? 34.005 39.696 -9.802 1.00 55.69 87 GLN A O 1
ATOM 677 N N . LYS A 1 88 ? 34.211 40.629 -7.769 1.00 61.84 88 LYS A N 1
ATOM 678 C CA . LYS A 1 88 ? 34.330 42.000 -8.274 1.00 61.84 88 LYS A CA 1
ATOM 679 C C . LYS A 1 88 ? 35.662 42.205 -8.988 1.00 61.84 88 LYS A C 1
ATOM 681 O O . LYS A 1 88 ? 35.646 42.736 -10.092 1.00 61.84 88 LYS A O 1
ATOM 686 N N . GLU A 1 89 ? 36.770 41.718 -8.440 1.00 60.12 89 GLU A N 1
ATOM 687 C CA . GLU A 1 89 ? 38.093 41.819 -9.068 1.00 60.12 89 GLU A CA 1
ATOM 688 C C . GLU A 1 89 ? 38.187 41.025 -10.374 1.00 60.12 89 GLU A C 1
ATOM 690 O O . GLU A 1 89 ? 38.632 41.569 -11.379 1.00 60.12 89 GLU A O 1
ATOM 695 N N . SER A 1 90 ? 37.683 39.790 -10.425 1.00 60.47 90 SER A N 1
ATOM 696 C CA . SER A 1 90 ? 37.665 39.002 -11.670 1.00 60.47 90 SER A CA 1
ATOM 697 C C . SER A 1 90 ? 36.767 39.621 -12.751 1.00 60.47 90 SER A C 1
ATOM 699 O O . SER A 1 90 ? 37.149 39.669 -13.923 1.00 60.47 90 SER A O 1
ATOM 701 N N . SER A 1 91 ? 35.615 40.188 -12.370 1.00 59.50 91 SER A N 1
ATOM 702 C CA . SER A 1 91 ? 34.762 40.942 -13.300 1.00 59.50 91 SER A CA 1
ATOM 703 C C . SER A 1 91 ? 35.390 42.272 -13.741 1.00 59.50 91 SER A C 1
ATOM 705 O O . SER A 1 91 ? 35.214 42.683 -14.887 1.00 59.50 91 SER A O 1
ATOM 707 N N . PHE A 1 92 ? 36.170 42.921 -12.871 1.00 63.56 92 PHE A N 1
ATOM 708 C CA . PHE A 1 92 ? 36.887 44.159 -13.163 1.00 63.56 92 PHE A CA 1
ATOM 709 C C . PHE A 1 92 ? 38.083 43.912 -14.081 1.00 63.56 92 PHE A C 1
ATOM 711 O O . PHE A 1 92 ? 38.295 44.684 -15.008 1.00 63.56 92 PHE A O 1
ATOM 718 N N . VAL A 1 93 ? 38.817 42.812 -13.903 1.00 63.75 93 VAL A N 1
ATOM 719 C CA . VAL A 1 93 ? 39.887 42.389 -14.818 1.00 63.75 93 VAL A CA 1
ATOM 720 C C . VAL A 1 93 ? 39.310 42.079 -16.200 1.00 63.75 93 VAL A C 1
ATOM 722 O O . VAL A 1 93 ? 39.843 42.560 -17.197 1.00 63.75 93 VAL A O 1
ATOM 725 N N . LEU A 1 94 ? 38.168 41.386 -16.280 1.00 56.59 94 LEU A N 1
ATOM 726 C CA . LEU A 1 94 ? 37.474 41.156 -17.553 1.00 56.59 94 LEU A CA 1
ATOM 727 C C . LEU A 1 94 ? 36.967 42.453 -18.197 1.00 56.59 94 LEU A C 1
ATOM 729 O O . LEU A 1 94 ? 37.129 42.639 -19.400 1.00 56.59 94 LEU A O 1
ATOM 733 N N . GLN A 1 95 ? 36.399 43.377 -17.418 1.00 62.41 95 GLN A N 1
ATOM 734 C CA . GLN A 1 95 ? 35.949 44.673 -17.937 1.00 62.41 95 GLN A CA 1
ATOM 735 C C . GLN A 1 95 ? 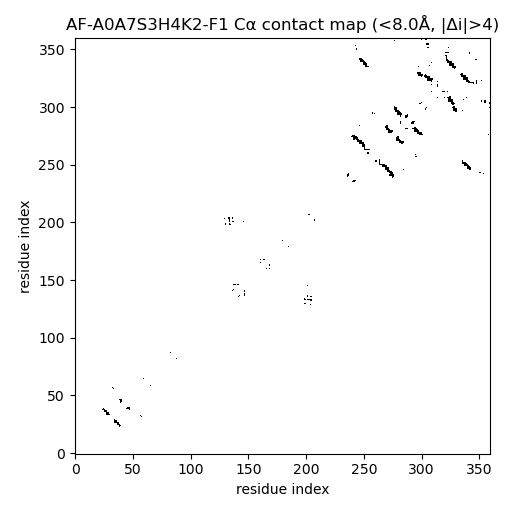37.107 45.591 -18.339 1.00 62.41 95 GLN A C 1
ATOM 737 O O . GLN A 1 95 ? 36.962 46.365 -19.282 1.00 62.41 95 GLN A O 1
ATOM 742 N N . THR A 1 96 ? 38.249 45.506 -17.659 1.00 61.53 96 THR A N 1
ATOM 743 C CA . THR A 1 96 ? 39.448 46.301 -17.963 1.00 61.53 96 THR A CA 1
ATOM 744 C C . THR A 1 96 ? 40.153 45.763 -19.205 1.00 61.53 96 THR A C 1
ATOM 746 O O . THR A 1 96 ? 40.599 46.554 -20.030 1.00 61.53 96 THR A O 1
ATOM 749 N N . LEU A 1 97 ? 40.164 44.440 -19.406 1.00 57.19 97 LEU A N 1
ATOM 750 C CA . LEU A 1 97 ? 40.605 43.827 -20.661 1.00 57.19 97 LEU A CA 1
ATOM 751 C C . LEU A 1 97 ? 39.673 44.193 -21.828 1.00 57.19 97 LEU A C 1
ATOM 753 O O . LEU A 1 97 ? 40.163 44.527 -22.895 1.00 57.19 97 LEU A O 1
ATOM 757 N N . LEU A 1 98 ? 38.354 44.246 -21.605 1.00 55.53 98 LEU A N 1
ATOM 758 C CA . LEU A 1 98 ? 37.371 44.664 -22.619 1.00 55.53 98 LEU A CA 1
ATOM 759 C C . LEU A 1 98 ? 37.391 46.169 -22.945 1.00 55.53 98 LEU A C 1
ATOM 761 O O . LEU A 1 98 ? 37.032 46.555 -24.053 1.00 55.53 98 LEU A O 1
ATOM 765 N N . LYS A 1 99 ? 37.762 47.036 -21.993 1.00 56.09 99 LYS A N 1
ATOM 766 C CA . LYS A 1 99 ? 37.846 48.496 -22.203 1.00 56.09 99 LYS A CA 1
ATOM 767 C C . LYS A 1 99 ? 39.228 48.978 -22.646 1.00 56.09 99 LYS A C 1
ATOM 769 O O . LYS A 1 99 ? 39.347 50.117 -23.085 1.00 56.09 99 LYS A O 1
ATOM 774 N N . GLY A 1 100 ? 40.264 48.153 -22.503 1.00 48.94 100 GLY A N 1
ATOM 775 C CA . GLY A 1 100 ? 41.662 48.560 -22.649 1.00 48.94 100 GLY A CA 1
ATOM 776 C C . GLY A 1 100 ? 42.221 48.582 -24.072 1.00 48.94 100 GLY A C 1
ATOM 777 O O . GLY A 1 100 ? 43.352 49.025 -24.243 1.00 48.94 100 GLY A O 1
ATOM 778 N N . ASN A 1 101 ? 41.487 48.140 -25.095 1.00 47.16 101 ASN A N 1
ATOM 779 C CA . ASN A 1 101 ? 42.023 48.074 -26.454 1.00 47.16 101 ASN A CA 1
ATOM 780 C C . ASN A 1 101 ? 40.973 48.414 -27.522 1.00 47.16 101 ASN A C 1
ATOM 782 O O . ASN A 1 101 ? 40.251 47.559 -28.029 1.00 47.16 101 ASN A O 1
ATOM 786 N N . GLU A 1 102 ? 40.995 49.651 -28.010 1.00 49.09 102 GLU A N 1
ATOM 787 C CA . GLU A 1 102 ? 40.253 50.085 -29.207 1.00 49.09 102 GLU A CA 1
ATOM 788 C C . GLU A 1 102 ? 40.822 49.516 -30.535 1.00 49.09 102 GLU A C 1
ATOM 790 O O . GLU A 1 102 ? 40.575 50.041 -31.619 1.00 49.09 102 GLU A O 1
ATOM 795 N N . LYS A 1 103 ? 41.576 48.407 -30.486 1.00 52.16 103 LYS A N 1
ATOM 796 C CA . LYS A 1 103 ? 42.040 47.642 -31.662 1.00 52.16 103 LYS A CA 1
ATOM 797 C C . LYS A 1 103 ? 41.567 46.177 -31.642 1.00 52.16 103 LYS A C 1
ATOM 799 O O . LYS A 1 103 ? 42.190 45.312 -32.253 1.00 52.16 103 LYS A O 1
ATOM 804 N N . GLU A 1 104 ? 40.458 45.886 -30.961 1.00 48.94 104 GLU A N 1
ATOM 805 C CA . GLU A 1 104 ? 39.945 44.527 -30.717 1.00 48.94 104 GLU A CA 1
ATOM 806 C C . GLU A 1 104 ? 38.681 44.170 -31.513 1.00 48.94 104 GLU A C 1
ATOM 808 O O . GLU A 1 104 ? 37.628 43.875 -30.960 1.00 48.94 104 GLU A O 1
ATOM 813 N N . SER A 1 105 ? 38.787 44.087 -32.841 1.00 51.75 105 SER A N 1
ATOM 814 C CA . SER A 1 105 ? 37.812 43.294 -33.615 1.00 51.75 105 SER A CA 1
ATOM 815 C C . SER A 1 105 ? 38.206 41.809 -33.701 1.00 51.75 105 SER A C 1
ATOM 817 O O . SER A 1 105 ? 37.376 40.971 -34.053 1.00 51.75 105 SER A O 1
ATOM 819 N N . SER A 1 106 ? 39.462 41.460 -33.399 1.00 56.22 106 SER A N 1
ATOM 820 C CA . SER A 1 106 ? 40.022 40.120 -33.651 1.00 56.22 106 SER A CA 1
ATOM 821 C C . SER A 1 106 ? 39.942 39.179 -32.439 1.00 56.22 106 SER A C 1
ATOM 823 O O . SER A 1 106 ? 39.586 38.016 -32.576 1.00 56.22 106 SER A O 1
ATOM 825 N N . THR A 1 107 ? 40.188 39.658 -31.218 1.00 57.03 107 THR A N 1
ATOM 826 C CA . THR A 1 107 ? 40.147 38.812 -30.006 1.00 57.03 107 THR A CA 1
ATOM 827 C C . THR A 1 107 ? 38.721 38.545 -29.530 1.00 57.03 107 THR A C 1
ATOM 829 O O . THR A 1 107 ? 38.395 37.418 -29.163 1.00 57.03 107 THR A O 1
ATOM 832 N N . ILE A 1 108 ? 37.837 39.543 -29.616 1.00 58.69 108 ILE A N 1
ATOM 833 C CA . ILE A 1 108 ? 36.413 39.398 -29.284 1.00 58.69 108 ILE A CA 1
ATOM 834 C C . ILE A 1 108 ? 35.721 38.443 -30.268 1.00 58.69 108 ILE A C 1
ATOM 836 O O .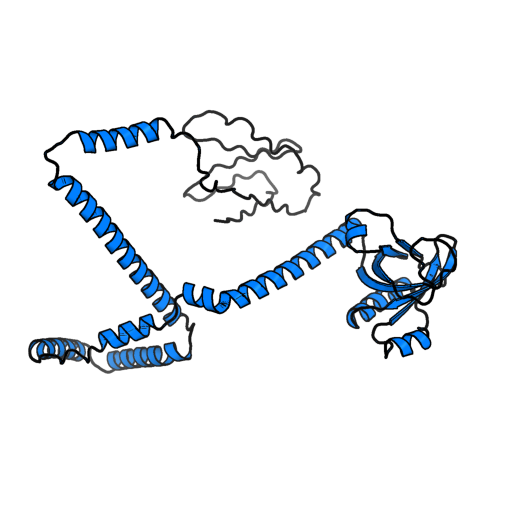 ILE A 1 108 ? 34.954 37.585 -29.842 1.00 58.69 108 ILE A O 1
ATOM 840 N N . SER A 1 109 ? 36.036 38.503 -31.567 1.00 57.12 109 SER A N 1
ATOM 841 C CA . SER A 1 109 ? 35.493 37.553 -32.552 1.00 57.12 109 SER A CA 1
ATOM 842 C C . SER A 1 109 ? 36.011 36.126 -32.350 1.00 57.12 109 SER A C 1
ATOM 844 O O . SER A 1 109 ? 35.249 35.180 -32.527 1.00 57.12 109 SER A O 1
ATOM 846 N N . VAL A 1 110 ? 37.253 35.944 -31.890 1.00 66.44 110 VAL A N 1
ATOM 847 C CA . VAL A 1 110 ? 37.772 34.627 -31.477 1.00 66.44 110 VAL A CA 1
ATOM 848 C C . VAL A 1 110 ? 37.053 34.101 -30.228 1.00 66.44 110 VAL A C 1
ATOM 850 O O . VAL A 1 110 ? 36.753 32.911 -30.173 1.00 66.44 110 VAL A O 1
ATOM 853 N N . LEU A 1 111 ? 36.709 34.956 -29.258 1.00 62.53 111 LEU A N 1
ATOM 854 C CA . LEU A 1 111 ? 35.933 34.563 -28.070 1.00 62.53 111 LEU A CA 1
ATOM 855 C C . LEU A 1 111 ? 34.472 34.215 -28.399 1.00 62.53 111 LEU A C 1
ATOM 857 O O . LEU A 1 111 ? 33.942 33.236 -27.865 1.00 62.53 111 LEU A O 1
ATOM 861 N N . TRP A 1 112 ? 33.829 34.959 -29.303 1.00 69.94 112 TRP A N 1
ATOM 862 C CA . TRP A 1 112 ? 32.493 34.614 -29.803 1.00 69.94 112 TRP A CA 1
ATOM 863 C C . TRP A 1 112 ? 32.519 33.313 -30.607 1.00 69.94 112 TRP A C 1
ATOM 865 O O . TRP A 1 112 ? 31.732 32.417 -30.320 1.00 69.94 112 TRP A O 1
ATOM 875 N N . ASN A 1 113 ? 33.507 33.134 -31.489 1.00 69.88 113 ASN A N 1
ATOM 876 C CA . ASN A 1 113 ? 33.708 31.876 -32.211 1.00 69.88 113 ASN A CA 1
ATOM 877 C C . ASN A 1 113 ? 34.012 30.702 -31.270 1.00 69.88 113 ASN A C 1
ATOM 879 O O . ASN A 1 113 ? 33.540 29.597 -31.509 1.00 69.88 113 ASN A O 1
ATOM 883 N N . LEU A 1 114 ? 34.763 30.906 -30.183 1.00 66.94 114 LEU A N 1
ATOM 884 C CA . LEU A 1 114 ? 34.977 29.879 -29.158 1.00 66.94 114 LEU A CA 1
ATOM 885 C C . LEU A 1 114 ? 33.675 29.523 -28.445 1.00 66.94 114 LEU A C 1
ATOM 887 O O . LEU A 1 114 ? 33.406 28.347 -28.238 1.00 66.94 114 LEU A O 1
ATOM 891 N N . THR A 1 115 ? 32.851 30.512 -28.105 1.00 70.50 115 THR A N 1
ATOM 892 C CA . THR A 1 115 ? 31.560 30.284 -27.441 1.00 70.50 115 THR A CA 1
ATOM 893 C C . THR A 1 115 ? 30.591 29.534 -28.355 1.00 70.50 115 THR A C 1
ATOM 895 O O . THR A 1 115 ? 29.919 28.601 -27.913 1.00 70.50 115 THR A O 1
ATOM 898 N N . ASP A 1 116 ? 30.555 29.884 -29.638 1.00 72.38 116 ASP A N 1
ATOM 899 C CA . ASP A 1 116 ? 29.719 29.213 -30.631 1.00 72.38 116 ASP A CA 1
ATOM 900 C C . ASP A 1 116 ? 30.242 27.806 -30.958 1.00 72.38 116 ASP A C 1
ATOM 902 O O . ASP A 1 116 ? 29.452 26.867 -31.060 1.00 72.38 116 ASP A O 1
ATOM 906 N N . ASN A 1 117 ? 31.564 27.607 -30.979 1.00 73.88 117 ASN A N 1
ATOM 907 C CA . ASN A 1 117 ? 32.177 26.281 -31.076 1.00 73.88 117 ASN A CA 1
ATOM 908 C C . ASN A 1 117 ? 31.902 25.426 -29.833 1.00 73.88 117 ASN A C 1
ATOM 910 O O . ASN A 1 117 ? 31.652 24.231 -29.960 1.00 73.88 117 ASN A O 1
ATOM 914 N N . VAL A 1 118 ? 31.900 26.012 -28.632 1.00 72.50 118 VAL A N 1
ATOM 915 C CA . VAL A 1 118 ? 31.547 25.305 -27.392 1.00 72.50 118 VAL A CA 1
ATOM 916 C C . VAL A 1 118 ? 30.082 24.879 -27.422 1.00 72.50 118 VAL A C 1
ATOM 918 O O . VAL A 1 118 ? 29.794 23.728 -27.110 1.00 72.50 118 VAL A O 1
ATOM 921 N N . LYS A 1 119 ? 29.162 25.745 -27.866 1.00 73.94 119 LYS A N 1
ATOM 922 C CA . LYS A 1 119 ? 27.749 25.373 -28.061 1.00 73.94 119 LYS A CA 1
ATOM 923 C C . LYS A 1 119 ? 27.586 24.280 -29.115 1.00 73.94 119 LYS A C 1
ATOM 925 O O . LYS A 1 119 ? 26.817 23.347 -28.913 1.00 73.94 119 LYS A O 1
ATOM 930 N N . TYR A 1 120 ? 28.329 24.359 -30.218 1.00 76.19 120 TYR A N 1
ATOM 931 C CA . TYR A 1 120 ? 28.329 23.328 -31.254 1.00 76.19 120 TYR A CA 1
ATOM 932 C C . TYR A 1 120 ? 28.819 21.979 -30.712 1.00 76.19 120 TYR A C 1
ATOM 934 O O . TYR A 1 120 ? 28.158 20.960 -30.903 1.00 76.19 120 TYR A O 1
ATOM 942 N N . VAL A 1 121 ? 29.931 21.971 -29.971 1.00 75.94 121 VAL A N 1
ATOM 943 C CA . VAL A 1 121 ? 30.467 20.764 -29.328 1.00 75.94 121 VAL A CA 1
ATOM 944 C C . VAL A 1 121 ? 29.499 20.227 -28.277 1.00 75.94 121 VAL A C 1
ATOM 946 O O . VAL A 1 121 ? 29.313 19.019 -28.208 1.00 75.94 121 VAL A O 1
ATOM 949 N N . GLN A 1 122 ? 28.839 21.083 -27.496 1.00 78.12 122 GLN A N 1
ATOM 950 C CA . GLN A 1 122 ? 27.817 20.664 -26.532 1.00 78.12 122 GLN A CA 1
ATOM 951 C C . GLN A 1 122 ? 26.614 20.018 -27.220 1.00 78.12 122 GLN A C 1
ATOM 953 O O . GLN A 1 122 ? 26.198 18.938 -26.811 1.00 78.12 122 GLN A O 1
ATOM 958 N N . ASN A 1 123 ? 26.106 20.616 -28.298 1.00 80.88 123 ASN A N 1
ATOM 959 C CA . ASN A 1 123 ? 25.011 20.045 -29.082 1.00 80.88 123 ASN A CA 1
ATOM 960 C C . ASN A 1 123 ? 25.413 18.708 -29.720 1.00 80.88 123 ASN A C 1
ATOM 962 O O . ASN A 1 123 ? 24.633 17.759 -29.718 1.00 80.88 123 ASN A O 1
ATOM 966 N N . MET A 1 124 ? 26.649 18.602 -30.216 1.00 74.62 124 MET A N 1
ATOM 967 C CA . MET A 1 124 ? 27.181 17.360 -30.777 1.00 74.62 124 MET A CA 1
ATOM 968 C C . MET A 1 124 ? 27.362 16.283 -29.701 1.00 74.62 124 MET A C 1
ATOM 970 O O . MET A 1 124 ? 26.999 15.132 -29.921 1.00 74.62 124 MET A O 1
ATOM 974 N N . MET A 1 125 ? 27.876 16.647 -28.524 1.00 76.25 125 MET A N 1
ATOM 975 C CA . MET A 1 125 ? 28.033 15.735 -27.390 1.00 76.25 125 MET A CA 1
ATOM 976 C C . MET A 1 125 ? 26.686 15.266 -26.847 1.00 76.25 125 MET A C 1
ATOM 978 O O . MET A 1 125 ? 26.558 14.086 -26.542 1.00 76.25 125 MET A O 1
ATOM 982 N N . SER A 1 126 ? 25.685 16.150 -26.780 1.00 78.38 126 SER A N 1
ATOM 983 C CA . SER A 1 126 ? 24.312 15.781 -26.422 1.00 78.38 126 SER A CA 1
ATOM 984 C C . SER A 1 126 ? 23.759 14.766 -27.421 1.00 78.38 126 SER A C 1
ATOM 986 O O . SER A 1 126 ? 23.336 13.689 -27.023 1.00 78.38 126 SER A O 1
ATOM 988 N N . GLY A 1 127 ? 23.900 15.034 -28.725 1.00 78.06 127 GLY A N 1
ATOM 989 C CA . GLY A 1 127 ? 23.459 14.102 -29.763 1.00 78.06 127 GLY A CA 1
ATOM 990 C C . GLY A 1 127 ? 24.198 12.757 -29.752 1.00 78.06 127 GLY A C 1
ATOM 991 O O . GLY A 1 127 ? 23.604 11.732 -30.075 1.00 78.06 127 GLY A O 1
ATOM 992 N N . LEU A 1 128 ? 25.480 12.725 -29.371 1.00 77.25 128 LEU A N 1
ATOM 993 C CA . LEU A 1 128 ? 26.235 11.476 -29.209 1.00 77.25 128 LEU A CA 1
ATOM 994 C C . LEU A 1 128 ? 25.819 10.702 -27.955 1.00 77.25 128 LEU A C 1
ATOM 996 O O . LEU A 1 128 ? 25.745 9.476 -28.005 1.00 77.25 128 LEU A O 1
ATOM 1000 N N . LEU A 1 129 ? 25.548 11.392 -26.845 1.00 79.94 129 LEU A N 1
ATOM 1001 C CA . LEU A 1 129 ? 25.033 10.781 -25.619 1.00 79.94 129 LEU A CA 1
ATOM 1002 C C . LEU A 1 129 ? 23.676 10.125 -25.872 1.00 79.94 129 LEU A C 1
ATOM 1004 O O . LEU A 1 129 ? 23.525 8.945 -25.564 1.00 79.94 129 LEU A O 1
ATOM 1008 N N . ASP A 1 130 ? 22.768 10.828 -26.549 1.00 77.00 130 ASP A N 1
ATOM 1009 C CA . ASP A 1 130 ? 21.461 10.295 -26.944 1.00 77.00 130 ASP A CA 1
ATOM 1010 C C . ASP A 1 130 ? 21.609 9.068 -27.862 1.00 77.00 130 ASP A C 1
ATOM 1012 O O . ASP A 1 130 ? 20.908 8.066 -27.717 1.00 77.00 130 ASP A O 1
ATOM 1016 N N . GLN A 1 131 ? 22.575 9.087 -28.790 1.00 74.88 131 GLN A N 1
ATOM 1017 C CA . GLN A 1 131 ? 22.864 7.934 -29.650 1.00 74.88 131 GLN A CA 1
ATOM 1018 C C . GLN A 1 131 ? 23.410 6.740 -28.864 1.00 74.88 131 GLN A C 1
ATOM 1020 O O . GLN A 1 131 ? 22.970 5.614 -29.098 1.00 74.88 131 GLN A O 1
ATOM 1025 N N . ILE A 1 132 ? 24.341 6.965 -27.934 1.00 79.44 132 ILE A N 1
ATOM 1026 C CA . ILE A 1 132 ? 24.904 5.912 -27.078 1.00 79.44 132 ILE A CA 1
ATOM 1027 C C . ILE A 1 132 ? 23.817 5.320 -26.176 1.00 79.44 132 ILE A C 1
ATOM 1029 O O . ILE A 1 132 ? 23.772 4.105 -25.982 1.00 79.44 132 ILE A O 1
ATOM 1033 N N . GLU A 1 133 ? 22.923 6.150 -25.653 1.00 75.75 133 GLU A N 1
ATOM 1034 C CA . GLU A 1 133 ? 21.819 5.722 -24.803 1.00 75.75 133 GLU A CA 1
ATOM 1035 C C . GLU A 1 133 ? 20.759 4.944 -25.593 1.00 75.75 133 GLU A C 1
ATOM 1037 O O . GLU A 1 133 ? 20.373 3.844 -25.185 1.00 75.75 133 GLU A O 1
ATOM 1042 N N . SER A 1 134 ? 20.407 5.404 -26.799 1.00 74.06 134 SER A N 1
ATOM 1043 C CA . SER A 1 134 ? 19.560 4.643 -27.725 1.00 74.06 134 SER A CA 1
ATOM 1044 C C . SER A 1 134 ? 20.190 3.293 -28.100 1.00 74.06 134 SER A C 1
ATOM 1046 O O . SER A 1 134 ? 19.491 2.281 -28.169 1.00 74.06 134 SER A O 1
ATOM 1048 N N . LEU A 1 135 ? 21.520 3.238 -28.268 1.00 75.19 135 LEU A N 1
ATOM 1049 C CA . LEU A 1 135 ? 22.259 2.016 -28.587 1.00 75.19 135 LEU A CA 1
ATOM 1050 C C . LEU A 1 135 ? 22.288 1.054 -27.394 1.00 75.19 135 LEU A C 1
ATOM 1052 O O . LEU A 1 135 ? 22.079 -0.146 -27.562 1.00 75.19 135 LEU A O 1
ATOM 1056 N N . LYS A 1 136 ? 22.493 1.566 -26.177 1.00 81.25 136 LYS A N 1
ATOM 1057 C CA . LYS A 1 136 ? 22.366 0.792 -24.934 1.00 81.25 136 LYS A CA 1
ATOM 1058 C C . LYS A 1 136 ? 20.961 0.194 -24.820 1.00 81.25 136 LYS A C 1
ATOM 1060 O O . LYS A 1 136 ? 20.831 -0.997 -24.546 1.00 81.25 136 LYS A O 1
ATOM 1065 N N . ASN A 1 137 ? 19.921 0.984 -25.078 1.00 76.19 137 ASN A N 1
ATOM 1066 C CA . ASN A 1 137 ? 18.527 0.537 -25.018 1.00 76.19 137 ASN A CA 1
ATOM 1067 C C . ASN A 1 137 ? 18.177 -0.474 -26.116 1.00 76.19 137 ASN A C 1
ATOM 1069 O O . ASN A 1 137 ? 17.424 -1.422 -25.875 1.00 76.19 137 ASN A O 1
ATOM 1073 N N . LEU A 1 138 ? 18.772 -0.323 -27.300 1.00 76.44 138 LEU A N 1
ATOM 1074 C CA . LEU A 1 138 ? 18.702 -1.299 -28.383 1.00 76.44 138 LEU A CA 1
ATOM 1075 C C . LEU A 1 138 ? 19.317 -2.643 -27.956 1.00 76.44 138 LEU A C 1
ATOM 1077 O O . LEU A 1 138 ? 18.721 -3.691 -28.205 1.00 76.44 138 LEU A O 1
ATOM 1081 N N . LEU A 1 139 ? 20.467 -2.615 -27.272 1.00 76.69 139 LEU A N 1
ATOM 1082 C CA . LEU A 1 139 ? 21.155 -3.814 -26.778 1.00 76.69 139 LEU A CA 1
ATOM 1083 C C . LEU A 1 139 ? 20.473 -4.459 -25.558 1.00 76.69 139 LEU A C 1
ATOM 1085 O O . LEU A 1 139 ? 20.604 -5.662 -25.347 1.00 76.69 139 LEU A O 1
ATOM 1089 N N . ASN A 1 140 ? 19.726 -3.685 -24.765 1.00 79.38 140 ASN A N 1
ATOM 1090 C CA . ASN A 1 140 ? 19.024 -4.170 -23.571 1.00 79.38 140 ASN A CA 1
ATOM 1091 C C . ASN A 1 140 ? 17.604 -4.703 -23.856 1.00 79.38 140 ASN A C 1
ATOM 1093 O O . ASN A 1 140 ? 16.847 -4.988 -22.931 1.00 79.38 140 ASN A O 1
ATOM 1097 N N . TRP A 1 141 ? 17.224 -4.835 -25.132 1.00 77.56 141 TRP A N 1
ATOM 1098 C CA . TRP A 1 141 ? 15.915 -5.352 -25.551 1.00 77.56 141 TRP A CA 1
ATOM 1099 C C . TRP A 1 141 ? 14.712 -4.541 -25.023 1.00 77.56 141 TRP A C 1
ATOM 1101 O O . TRP A 1 141 ? 13.624 -5.078 -24.829 1.00 77.56 141 TRP A O 1
ATOM 1111 N N . THR A 1 142 ? 14.865 -3.227 -24.828 1.00 74.69 142 THR A N 1
ATOM 1112 C CA . THR A 1 142 ? 13.794 -2.371 -24.279 1.00 74.69 142 THR A CA 1
ATOM 1113 C C . THR A 1 142 ? 12.543 -2.331 -25.177 1.00 74.69 142 THR A C 1
ATOM 1115 O O . THR A 1 142 ? 11.429 -2.163 -24.685 1.00 74.69 142 THR A O 1
ATOM 1118 N N . SER A 1 143 ? 12.692 -2.533 -26.496 1.00 70.44 143 SER A N 1
ATOM 1119 C CA . SER A 1 143 ? 11.576 -2.620 -27.452 1.00 70.44 143 SER A CA 1
ATOM 1120 C C . SER A 1 143 ? 11.696 -3.859 -28.359 1.00 70.44 143 SER A C 1
ATOM 1122 O O . SER A 1 143 ? 12.331 -3.783 -29.416 1.00 70.44 143 SER A O 1
ATOM 1124 N N . PRO A 1 144 ? 11.070 -4.997 -27.997 1.00 77.19 144 PRO A N 1
ATOM 1125 C CA . PRO A 1 144 ? 11.255 -6.281 -28.683 1.00 77.19 144 PRO A CA 1
ATOM 1126 C C . PRO A 1 144 ? 10.887 -6.250 -30.172 1.00 77.19 144 PRO A C 1
ATOM 1128 O O . PRO A 1 144 ? 11.491 -6.951 -30.979 1.00 77.19 144 PRO A O 1
ATOM 1131 N N . SER A 1 145 ? 9.904 -5.434 -30.557 1.00 77.06 145 SER A N 1
ATOM 1132 C CA . SER A 1 145 ? 9.411 -5.354 -31.936 1.00 77.06 145 SER A CA 1
ATOM 1133 C C . SER A 1 145 ? 10.393 -4.677 -32.893 1.00 77.06 145 SER A C 1
ATOM 1135 O O . SER A 1 145 ? 10.403 -4.997 -34.081 1.00 77.06 145 SER A O 1
ATOM 1137 N N . LYS A 1 146 ? 11.231 -3.761 -32.390 1.00 73.69 146 LYS A N 1
ATOM 1138 C CA . LYS A 1 146 ? 12.218 -3.024 -33.192 1.00 73.69 146 LYS A CA 1
ATOM 1139 C C . LYS A 1 146 ? 13.620 -3.627 -33.099 1.00 73.69 146 LYS A C 1
ATOM 1141 O O . LYS A 1 146 ? 14.348 -3.611 -34.087 1.00 73.69 146 LYS A O 1
ATOM 1146 N N . THR A 1 147 ? 13.995 -4.178 -31.945 1.00 78.81 147 THR A N 1
ATOM 1147 C CA . THR A 1 147 ? 15.332 -4.754 -31.722 1.00 78.81 147 THR A CA 1
ATOM 1148 C C . THR A 1 147 ? 15.507 -6.100 -32.425 1.00 78.81 147 THR A C 1
ATOM 1150 O O . THR A 1 147 ? 16.568 -6.360 -32.989 1.00 78.81 147 THR A O 1
ATOM 1153 N N . PHE A 1 148 ? 14.463 -6.934 -32.474 1.00 81.38 148 PHE A N 1
ATOM 1154 C CA . PHE A 1 148 ? 14.509 -8.270 -33.075 1.00 81.38 148 PHE A CA 1
ATOM 1155 C C . PHE A 1 148 ? 15.069 -8.320 -34.515 1.00 81.38 148 PHE A C 1
ATOM 1157 O O . PHE A 1 148 ? 16.030 -9.061 -34.737 1.00 81.38 148 PHE A O 1
ATOM 1164 N N . PRO A 1 149 ? 14.560 -7.545 -35.500 1.00 81.00 149 PRO A N 1
ATOM 1165 C CA . PRO A 1 149 ? 15.092 -7.595 -36.865 1.00 81.00 149 PRO A CA 1
ATOM 1166 C C . PRO A 1 149 ? 16.558 -7.149 -36.952 1.00 81.00 149 PRO A C 1
ATOM 1168 O O . PRO A 1 149 ? 17.304 -7.655 -37.789 1.00 81.00 149 PRO A O 1
ATOM 1171 N N . LEU A 1 150 ? 16.993 -6.241 -36.074 1.00 81.06 150 LEU A N 1
ATOM 1172 C CA . LEU A 1 150 ? 18.375 -5.769 -36.028 1.00 81.06 150 LEU A CA 1
ATOM 1173 C C . LEU A 1 150 ? 19.324 -6.851 -35.490 1.00 81.06 150 LEU A C 1
ATOM 1175 O O . LEU A 1 150 ? 20.397 -7.056 -36.053 1.00 81.06 150 LEU A O 1
ATOM 1179 N N . TYR A 1 151 ? 18.901 -7.610 -34.476 1.00 82.38 151 TYR A N 1
ATOM 1180 C CA . TYR A 1 151 ? 19.637 -8.785 -34.002 1.00 82.38 151 TYR A CA 1
ATOM 1181 C C . TYR A 1 151 ? 19.719 -9.888 -35.061 1.00 82.38 151 TYR A C 1
ATOM 1183 O O . TYR A 1 151 ? 20.790 -10.456 -35.267 1.00 82.38 151 TYR A O 1
ATOM 1191 N N . VAL A 1 152 ? 18.625 -10.164 -35.776 1.00 86.44 152 VAL A N 1
ATOM 1192 C CA . VAL A 1 152 ? 18.628 -11.127 -36.892 1.00 86.44 152 VAL A CA 1
ATOM 1193 C C . VAL A 1 152 ? 19.605 -10.689 -37.986 1.00 86.44 152 VAL A C 1
ATOM 1195 O O . VAL A 1 152 ? 20.377 -11.511 -38.478 1.00 86.44 152 VAL A O 1
ATOM 1198 N N . ALA A 1 153 ? 19.632 -9.398 -38.329 1.00 83.69 153 ALA A N 1
ATOM 1199 C CA . ALA A 1 153 ? 20.589 -8.854 -39.290 1.00 83.69 153 ALA A CA 1
ATOM 1200 C C . ALA A 1 153 ? 22.042 -8.992 -38.805 1.00 83.69 153 ALA A C 1
ATOM 1202 O O . ALA A 1 153 ? 22.903 -9.403 -39.579 1.00 83.69 153 ALA A O 1
ATOM 1203 N N . LEU A 1 154 ? 22.316 -8.715 -37.526 1.00 84.94 154 LEU A N 1
ATOM 1204 C CA . LEU A 1 154 ? 23.646 -8.875 -36.933 1.00 84.94 154 LEU A CA 1
ATOM 1205 C C . LEU A 1 154 ? 24.121 -10.336 -36.993 1.00 84.94 154 LEU A C 1
ATOM 1207 O O . LEU A 1 154 ? 25.250 -10.607 -37.397 1.00 84.94 154 LEU A O 1
ATOM 1211 N N . VAL A 1 155 ? 23.245 -11.283 -36.644 1.00 87.25 155 VAL A N 1
ATOM 1212 C CA . VAL A 1 155 ? 23.534 -12.722 -36.732 1.00 87.25 155 VAL A CA 1
ATOM 1213 C C . VAL A 1 155 ? 23.748 -13.148 -38.184 1.00 87.25 155 VAL A C 1
ATOM 1215 O O . VAL A 1 155 ? 24.657 -13.926 -38.458 1.00 87.25 155 VAL A O 1
ATOM 1218 N N . ALA A 1 156 ? 22.974 -12.615 -39.132 1.00 87.25 156 ALA A N 1
ATOM 1219 C CA . ALA A 1 156 ? 23.172 -12.884 -40.554 1.00 87.25 156 ALA A CA 1
ATOM 1220 C C . ALA A 1 156 ? 24.532 -12.366 -41.050 1.00 87.25 156 ALA A C 1
ATOM 1222 O O . ALA A 1 156 ? 25.245 -13.096 -41.735 1.00 87.25 156 ALA A O 1
ATOM 1223 N N . VAL A 1 157 ? 24.932 -11.149 -40.661 1.00 84.31 157 VAL A N 1
ATOM 1224 C CA . VAL A 1 157 ? 26.266 -10.601 -40.962 1.00 84.31 157 VAL A CA 1
ATOM 1225 C C . VAL A 1 157 ? 27.355 -11.485 -40.359 1.00 84.31 157 VAL A C 1
ATOM 1227 O O . VAL A 1 157 ? 28.302 -11.844 -41.053 1.00 84.31 157 VAL A O 1
ATOM 1230 N N . TRP A 1 158 ? 27.196 -11.902 -39.103 1.00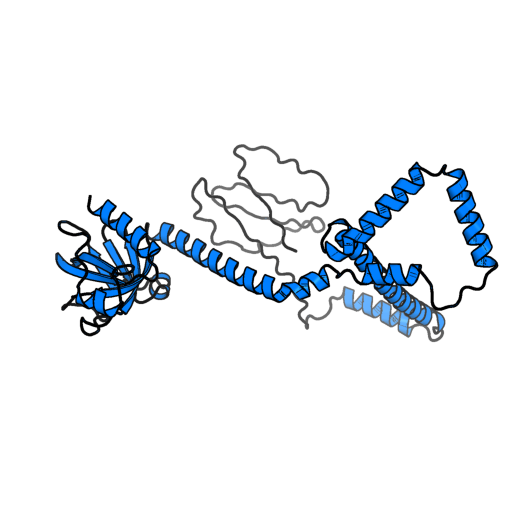 86.62 158 TRP A N 1
ATOM 1231 C CA . TRP A 1 158 ? 28.134 -12.803 -38.437 1.00 86.62 158 TRP A CA 1
ATOM 1232 C C . TRP A 1 158 ? 28.261 -14.155 -39.159 1.00 86.62 158 TRP A C 1
ATOM 1234 O O . TRP A 1 158 ? 29.372 -14.612 -39.434 1.00 86.62 158 TRP A O 1
ATOM 1244 N N . LEU A 1 159 ? 27.142 -14.757 -39.572 1.00 86.62 159 LEU A N 1
ATOM 1245 C CA . LEU A 1 159 ? 27.142 -15.985 -40.372 1.00 86.62 159 LEU A CA 1
ATOM 1246 C C . LEU A 1 159 ? 27.852 -15.791 -41.717 1.00 86.62 159 LEU A C 1
ATOM 1248 O O . LEU A 1 159 ? 28.657 -16.633 -42.109 1.00 86.62 159 LEU A O 1
ATOM 1252 N N . VAL A 1 160 ? 27.616 -14.669 -42.403 1.00 85.88 160 VAL A N 1
ATOM 1253 C CA . VAL A 1 160 ? 28.319 -14.333 -43.650 1.00 85.88 160 VAL A CA 1
ATOM 1254 C C . VAL A 1 160 ? 29.824 -14.205 -43.408 1.00 85.88 160 VAL A C 1
ATOM 1256 O O . VAL A 1 160 ? 30.600 -14.736 -44.197 1.00 85.88 160 VAL A O 1
ATOM 1259 N N . THR A 1 161 ? 30.256 -13.581 -42.306 1.00 82.00 161 THR A N 1
ATOM 1260 C CA . THR A 1 161 ? 31.690 -13.461 -41.985 1.00 82.00 161 THR A CA 1
ATOM 1261 C C . THR A 1 161 ? 32.361 -14.795 -41.662 1.00 82.00 161 THR A C 1
ATOM 1263 O O . THR A 1 161 ? 33.561 -14.933 -41.877 1.00 82.00 161 THR A O 1
ATOM 1266 N N . ILE A 1 162 ? 31.604 -15.786 -41.181 1.00 85.19 162 ILE A N 1
ATOM 1267 C CA . ILE A 1 162 ? 32.114 -17.146 -40.954 1.00 85.19 162 ILE A CA 1
ATOM 1268 C C . ILE A 1 162 ? 32.200 -17.925 -42.268 1.00 85.19 162 ILE A C 1
ATOM 1270 O O . ILE A 1 162 ? 33.166 -18.650 -42.496 1.00 85.19 162 ILE A O 1
ATOM 1274 N N . LEU A 1 163 ? 31.189 -17.793 -43.131 1.00 87.50 163 LEU A N 1
ATOM 1275 C CA . LEU A 1 163 ? 31.098 -18.544 -44.385 1.00 87.50 163 LEU A CA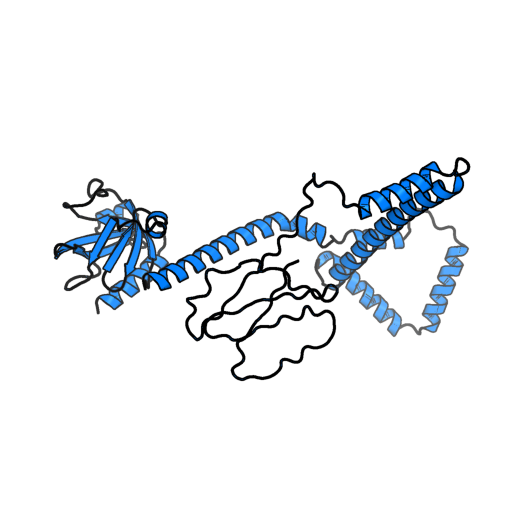 1
ATOM 1276 C C . LEU A 1 163 ? 32.036 -18.003 -45.470 1.00 87.50 163 LEU A C 1
ATOM 1278 O O . LEU A 1 163 ? 32.526 -18.765 -46.303 1.00 87.50 163 LEU A O 1
ATOM 1282 N N . VAL A 1 164 ? 32.275 -16.691 -45.483 1.00 86.62 164 VAL A N 1
ATOM 1283 C CA . VAL A 1 164 ? 33.056 -16.016 -46.519 1.00 86.62 164 VAL A CA 1
ATOM 1284 C C . VAL A 1 164 ? 34.476 -15.756 -46.007 1.00 86.62 164 VAL A C 1
ATOM 1286 O O . VAL A 1 164 ? 34.653 -15.007 -45.048 1.00 86.62 164 VAL A O 1
ATOM 1289 N N . PRO A 1 165 ? 35.522 -16.299 -46.660 1.00 88.06 165 PRO A N 1
ATOM 1290 C CA . PRO A 1 165 ? 36.905 -15.991 -46.311 1.00 88.06 165 PRO A CA 1
ATOM 1291 C C . PRO A 1 165 ? 37.158 -14.479 -46.332 1.00 88.06 165 PRO A C 1
ATOM 1293 O O . PRO A 1 165 ? 36.862 -13.826 -47.334 1.00 88.06 165 PRO A O 1
ATOM 1296 N N . GLY A 1 166 ? 37.776 -13.931 -45.280 1.00 81.12 166 GLY A N 1
ATOM 1297 C CA . GLY A 1 166 ? 37.950 -12.479 -45.100 1.00 81.12 166 GLY A CA 1
ATOM 1298 C C . GLY A 1 166 ? 38.570 -11.739 -46.295 1.00 81.12 166 GLY A C 1
ATOM 1299 O O . GLY A 1 166 ? 38.222 -10.592 -46.559 1.00 81.12 166 GLY A O 1
ATOM 1300 N N . ARG A 1 167 ? 39.400 -12.418 -47.102 1.00 85.19 167 ARG A N 1
ATOM 1301 C CA . ARG A 1 167 ? 39.952 -11.881 -48.361 1.00 85.19 167 ARG A CA 1
ATOM 1302 C C . ARG A 1 167 ? 38.882 -11.432 -49.367 1.00 85.19 167 ARG A C 1
ATOM 1304 O O . ARG A 1 167 ? 39.083 -10.443 -50.059 1.00 85.19 167 ARG A O 1
ATOM 1311 N N . LEU A 1 168 ? 37.751 -12.136 -49.443 1.00 86.06 168 LEU A N 1
ATOM 1312 C CA . LEU A 1 168 ? 36.644 -11.782 -50.335 1.00 86.06 168 LEU A CA 1
ATOM 1313 C C . LEU A 1 168 ? 35.826 -10.615 -49.778 1.00 86.06 168 LEU A C 1
ATOM 1315 O O . LEU A 1 168 ? 35.310 -9.822 -50.556 1.00 86.06 168 LEU A O 1
ATOM 1319 N N . ILE A 1 169 ? 35.755 -10.474 -48.452 1.00 82.62 169 ILE A N 1
ATOM 1320 C CA . ILE A 1 169 ? 35.090 -9.341 -47.795 1.00 82.62 169 ILE A CA 1
ATOM 1321 C C . ILE A 1 169 ? 35.870 -8.053 -48.066 1.00 82.62 169 ILE A C 1
ATOM 1323 O O . ILE A 1 169 ? 35.288 -7.072 -48.514 1.00 82.62 169 ILE A O 1
ATOM 1327 N N . VAL A 1 170 ? 37.193 -8.070 -47.872 1.00 84.12 170 VAL A N 1
ATOM 1328 C CA . VAL A 1 170 ? 38.057 -6.913 -48.167 1.00 84.12 170 VAL A CA 1
ATOM 1329 C C . VAL A 1 170 ? 37.990 -6.546 -49.651 1.00 84.12 170 VAL A C 1
ATOM 1331 O O . VAL A 1 170 ? 37.864 -5.370 -49.983 1.00 84.12 170 VAL A O 1
ATOM 1334 N N . LEU A 1 171 ? 37.999 -7.545 -50.544 1.00 86.44 171 LEU A N 1
ATOM 1335 C CA . LEU A 1 171 ? 37.827 -7.314 -51.979 1.00 86.44 171 LEU A CA 1
ATOM 1336 C C . LEU A 1 171 ? 36.464 -6.680 -52.290 1.00 86.44 171 LEU A C 1
ATOM 1338 O O . LEU A 1 171 ? 36.410 -5.724 -53.052 1.00 86.44 171 LEU A O 1
ATOM 1342 N N . ALA A 1 172 ? 35.378 -7.173 -51.691 1.00 84.00 172 ALA A N 1
ATOM 1343 C CA . ALA A 1 172 ? 34.037 -6.636 -51.898 1.00 84.00 172 ALA A CA 1
ATOM 1344 C C . ALA A 1 172 ? 33.895 -5.196 -51.386 1.00 84.00 172 ALA A C 1
ATOM 1346 O O . ALA A 1 172 ? 33.269 -4.385 -52.060 1.00 84.00 172 ALA A O 1
ATOM 1347 N N . ILE A 1 173 ? 34.501 -4.862 -50.241 1.00 85.00 173 ILE A N 1
ATOM 1348 C CA . ILE A 1 173 ? 34.511 -3.493 -49.701 1.00 85.00 173 ILE A CA 1
ATOM 1349 C C . ILE A 1 173 ? 35.299 -2.559 -50.626 1.00 85.00 173 ILE A C 1
ATOM 1351 O O . ILE A 1 173 ? 34.790 -1.507 -50.999 1.00 85.00 173 ILE A O 1
ATOM 1355 N N . GLY A 1 174 ? 36.500 -2.957 -51.059 1.00 81.94 174 GLY A N 1
ATOM 1356 C CA . GLY A 1 174 ? 37.302 -2.151 -51.986 1.00 81.94 174 GLY A CA 1
ATOM 1357 C C . GLY A 1 174 ? 36.624 -1.968 -53.347 1.00 81.94 174 GLY A C 1
ATOM 1358 O O . GLY A 1 174 ? 36.645 -0.878 -53.913 1.00 81.94 174 GLY A O 1
ATOM 1359 N N . LEU A 1 175 ? 35.959 -3.012 -53.852 1.00 85.31 175 LEU A N 1
ATOM 1360 C CA . LEU A 1 175 ? 35.172 -2.940 -55.081 1.00 85.31 175 LEU A CA 1
ATOM 1361 C C . LEU A 1 175 ? 33.945 -2.035 -54.902 1.00 85.31 175 LEU A C 1
ATOM 1363 O O . LEU A 1 175 ? 33.613 -1.272 -55.803 1.00 85.31 175 LEU A O 1
ATOM 1367 N N . TYR A 1 176 ? 33.290 -2.094 -53.739 1.00 82.56 176 TYR A N 1
ATOM 1368 C CA . TYR A 1 176 ? 32.163 -1.232 -53.396 1.00 82.56 176 TYR A CA 1
ATOM 1369 C C . TYR A 1 176 ? 32.576 0.242 -53.364 1.00 82.56 176 TYR A C 1
ATOM 1371 O O . TYR A 1 176 ? 31.926 1.045 -54.026 1.00 82.56 176 TYR A O 1
ATOM 1379 N N . GLU A 1 177 ? 33.667 0.600 -52.679 1.00 79.75 177 GLU A N 1
ATOM 1380 C CA . GLU A 1 177 ? 34.169 1.982 -52.673 1.00 79.75 177 GLU A CA 1
ATOM 1381 C C . GLU A 1 177 ? 34.563 2.451 -54.074 1.00 79.75 177 GLU A C 1
ATOM 1383 O O . GLU A 1 177 ? 34.211 3.559 -54.478 1.00 79.75 177 GLU A O 1
ATOM 1388 N N . PHE A 1 178 ? 35.213 1.586 -54.856 1.00 79.31 178 PHE A N 1
ATOM 1389 C CA . PHE A 1 178 ? 35.553 1.885 -56.242 1.00 79.31 178 PHE A CA 1
ATOM 1390 C C . PHE A 1 178 ? 34.300 2.174 -57.085 1.00 79.31 178 PHE A C 1
ATOM 1392 O O . PHE A 1 178 ? 34.226 3.202 -57.755 1.00 79.31 178 PHE A O 1
ATOM 1399 N N . PHE A 1 179 ? 33.272 1.324 -57.014 1.00 78.56 179 PHE A N 1
ATOM 1400 C CA . PHE A 1 179 ? 32.014 1.563 -57.725 1.00 78.56 179 PHE A CA 1
ATOM 1401 C C . PHE A 1 179 ? 31.262 2.795 -57.217 1.00 78.56 179 PHE A C 1
ATOM 1403 O O . PHE A 1 179 ? 30.608 3.466 -58.010 1.00 78.56 179 PHE A O 1
ATOM 1410 N N . PHE A 1 180 ? 31.366 3.115 -55.928 1.00 71.56 180 PHE A N 1
ATOM 1411 C CA . PHE A 1 180 ? 30.722 4.282 -55.327 1.00 71.56 180 PHE A CA 1
ATOM 1412 C C . PHE A 1 180 ? 31.353 5.602 -55.792 1.00 71.56 180 PHE A C 1
ATOM 1414 O O . PHE A 1 180 ? 30.647 6.588 -55.972 1.00 71.56 180 PHE A O 1
ATOM 1421 N N . VAL A 1 181 ? 32.666 5.617 -56.046 1.00 74.56 181 VAL A N 1
ATOM 1422 C CA . VAL A 1 181 ? 33.362 6.766 -56.651 1.00 74.56 181 VAL A CA 1
ATOM 1423 C C . VAL A 1 181 ? 32.985 6.937 -58.128 1.00 74.56 181 VAL A C 1
ATOM 1425 O O . VAL A 1 181 ? 32.893 8.062 -58.613 1.00 74.56 181 VAL A O 1
ATOM 1428 N N . PHE A 1 182 ? 32.749 5.836 -58.849 1.00 73.19 182 PHE A N 1
ATOM 1429 C CA . PHE A 1 182 ? 32.472 5.864 -60.290 1.00 73.19 182 PHE A CA 1
ATOM 1430 C C . PHE A 1 182 ? 30.989 5.988 -60.668 1.00 73.19 182 PHE A C 1
ATOM 1432 O O . PHE A 1 182 ? 30.690 6.425 -61.780 1.00 73.19 182 PHE A O 1
ATOM 1439 N N . MET A 1 183 ? 30.052 5.633 -59.786 1.00 70.50 183 MET A N 1
ATOM 1440 C CA . MET A 1 183 ? 28.618 5.817 -60.021 1.00 70.50 183 MET A CA 1
ATOM 1441 C 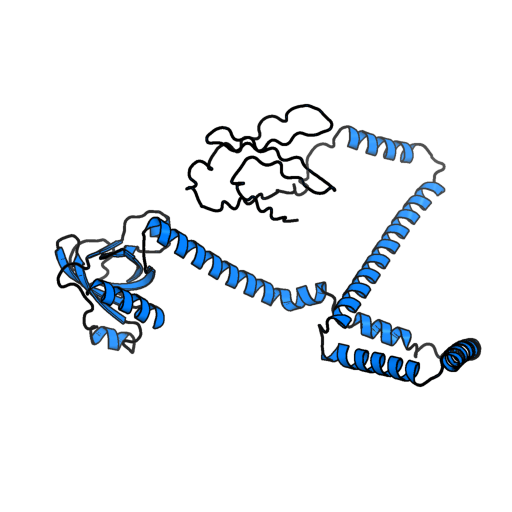C . MET A 1 183 ? 28.060 6.963 -59.166 1.00 70.50 183 MET A C 1
ATOM 1443 O O . MET A 1 183 ? 28.047 6.841 -57.942 1.00 70.50 183 MET A O 1
ATOM 1447 N N . PRO A 1 184 ? 27.528 8.047 -59.767 1.00 62.38 184 PRO A N 1
ATOM 1448 C CA . PRO A 1 184 ? 26.845 9.089 -59.009 1.00 62.38 184 PRO A CA 1
ATOM 1449 C C . PRO A 1 184 ? 25.594 8.493 -58.353 1.00 62.38 184 PRO A C 1
ATOM 1451 O O . PRO A 1 184 ? 24.660 8.054 -59.029 1.00 62.38 184 PRO A O 1
ATOM 1454 N N . ILE A 1 185 ? 25.584 8.434 -57.022 1.00 61.00 185 ILE A N 1
ATOM 1455 C CA . ILE A 1 185 ? 24.440 7.929 -56.262 1.00 61.00 185 ILE A CA 1
ATOM 1456 C C . ILE A 1 185 ? 23.263 8.896 -56.449 1.00 61.00 185 ILE A C 1
ATOM 1458 O O . ILE A 1 185 ? 23.432 10.094 -56.226 1.00 61.00 185 ILE A O 1
ATOM 1462 N N . PRO A 1 186 ? 22.054 8.424 -56.802 1.00 59.09 186 PRO A N 1
ATOM 1463 C CA . PRO A 1 186 ? 20.867 9.269 -56.767 1.00 59.09 186 PRO A CA 1
ATOM 1464 C C . PRO A 1 186 ? 20.610 9.719 -55.321 1.00 59.09 186 PRO A C 1
ATOM 1466 O O . PRO A 1 186 ? 20.449 8.883 -54.428 1.00 59.09 186 PRO A O 1
ATOM 1469 N N . GLU A 1 187 ? 20.541 11.034 -55.103 1.00 58.50 187 GLU A N 1
ATOM 1470 C CA . GLU A 1 187 ? 20.564 11.734 -53.801 1.00 58.50 187 GLU A CA 1
ATOM 1471 C C . GLU A 1 187 ? 19.467 11.339 -52.778 1.00 58.50 187 GLU A C 1
ATOM 1473 O O . GLU A 1 187 ? 19.421 11.870 -51.675 1.00 58.50 187 GLU A O 1
ATOM 1478 N N . GLY A 1 188 ? 18.594 10.371 -53.073 1.00 56.38 188 GLY A N 1
ATOM 1479 C CA . GLY A 1 188 ? 17.460 9.985 -52.220 1.00 56.38 188 GLY A CA 1
ATOM 1480 C C . GLY A 1 188 ? 17.524 8.599 -51.563 1.00 56.38 188 GLY A C 1
ATOM 1481 O O . GLY A 1 188 ? 16.560 8.201 -50.905 1.00 56.38 188 GLY A O 1
ATOM 1482 N N . ARG A 1 189 ? 18.592 7.808 -51.752 1.00 54.31 189 ARG A N 1
ATOM 1483 C CA . ARG A 1 189 ? 18.617 6.385 -51.333 1.00 54.31 189 ARG A CA 1
ATOM 1484 C C . ARG A 1 189 ? 19.800 6.013 -50.436 1.00 54.31 189 ARG A C 1
ATOM 1486 O O . ARG A 1 189 ? 20.316 4.903 -50.518 1.00 54.31 189 ARG A O 1
ATOM 1493 N N . ASN A 1 190 ? 20.215 6.923 -49.560 1.00 64.94 190 ASN A N 1
ATOM 1494 C CA . ASN A 1 190 ? 21.323 6.661 -48.651 1.00 64.94 190 ASN A CA 1
ATOM 1495 C C . ASN A 1 190 ? 20.863 5.720 -47.517 1.00 64.94 190 ASN A C 1
ATOM 1497 O O . ASN A 1 190 ? 20.120 6.110 -46.614 1.00 64.94 190 ASN A O 1
ATOM 1501 N N . THR A 1 191 ? 21.257 4.449 -47.583 1.00 64.12 191 THR A N 1
ATOM 1502 C CA . THR A 1 191 ? 20.928 3.414 -46.583 1.00 64.12 191 THR A CA 1
ATOM 1503 C C . THR A 1 191 ? 21.414 3.789 -45.184 1.00 64.12 191 THR A C 1
ATOM 1505 O O . THR A 1 191 ? 20.735 3.481 -44.206 1.00 64.12 191 THR A O 1
ATOM 1508 N N . MET A 1 192 ? 22.507 4.551 -45.096 1.00 62.59 192 MET A N 1
ATOM 1509 C CA . MET A 1 192 ? 23.012 5.133 -43.849 1.00 62.59 192 MET A CA 1
ATOM 1510 C C . MET A 1 192 ? 22.025 6.108 -43.199 1.00 62.59 192 MET A C 1
ATOM 1512 O O . MET A 1 192 ? 21.860 6.077 -41.985 1.00 62.59 192 MET A O 1
ATOM 1516 N N . ILE A 1 193 ? 21.298 6.913 -43.984 1.00 68.06 193 ILE A N 1
ATOM 1517 C CA . ILE A 1 193 ? 20.276 7.828 -43.446 1.00 68.06 193 ILE A CA 1
ATOM 1518 C C . ILE A 1 193 ? 19.094 7.027 -42.889 1.00 68.06 193 ILE A C 1
ATOM 1520 O O . ILE A 1 193 ? 18.561 7.356 -41.838 1.00 68.06 193 ILE A O 1
ATOM 1524 N N . ARG A 1 194 ? 18.706 5.923 -43.540 1.00 71.81 194 ARG A N 1
ATOM 1525 C CA . ARG A 1 194 ? 17.635 5.047 -43.030 1.00 71.81 194 ARG A CA 1
ATOM 1526 C C . ARG A 1 194 ? 18.035 4.330 -41.746 1.00 71.81 194 ARG A C 1
ATOM 1528 O O . ARG A 1 194 ? 17.201 4.193 -40.860 1.00 71.81 194 ARG A O 1
ATOM 1535 N N . PHE A 1 195 ? 19.288 3.888 -41.647 1.00 68.69 195 PHE A N 1
ATOM 1536 C CA . PHE A 1 195 ? 19.812 3.282 -40.426 1.00 68.69 195 PHE A CA 1
ATOM 1537 C C . PHE A 1 195 ? 19.920 4.313 -39.297 1.00 68.69 195 PHE A C 1
ATOM 1539 O O . PHE A 1 195 ? 19.461 4.046 -38.193 1.00 68.69 195 PHE A O 1
ATOM 1546 N N . GLY A 1 196 ? 20.418 5.517 -39.593 1.00 70.25 196 GLY A N 1
ATOM 1547 C CA . GLY A 1 196 ? 20.435 6.639 -38.653 1.00 70.25 196 GLY A CA 1
ATOM 1548 C C . GLY A 1 196 ? 19.035 6.986 -38.145 1.00 70.25 196 GLY A C 1
ATOM 1549 O O . GLY A 1 196 ? 18.821 7.042 -36.940 1.00 70.25 196 GLY A O 1
ATOM 1550 N N . ASN A 1 197 ? 18.054 7.091 -39.044 1.00 74.94 197 ASN A N 1
ATOM 1551 C CA . ASN A 1 197 ? 16.655 7.331 -38.681 1.00 74.94 197 ASN A CA 1
ATOM 1552 C C . ASN A 1 197 ? 16.049 6.170 -37.876 1.00 74.94 197 ASN A C 1
ATOM 1554 O O . ASN A 1 197 ? 15.210 6.399 -37.012 1.00 74.94 197 ASN A O 1
ATOM 1558 N N . LEU A 1 198 ? 16.451 4.921 -38.142 1.00 71.69 198 LEU A N 1
ATOM 1559 C CA . LEU A 1 198 ? 15.994 3.756 -37.381 1.00 71.69 198 LEU A CA 1
ATOM 1560 C C . LEU A 1 198 ? 16.533 3.792 -35.947 1.00 71.69 198 LEU A C 1
ATOM 1562 O O . LEU A 1 198 ? 15.754 3.596 -35.017 1.00 71.69 198 LEU A O 1
ATOM 1566 N N . VAL A 1 199 ? 17.826 4.078 -35.772 1.00 69.06 199 VAL A N 1
ATOM 1567 C CA . VAL A 1 199 ? 18.464 4.216 -34.453 1.00 69.06 199 VAL A CA 1
ATOM 1568 C C . VAL A 1 199 ? 17.857 5.394 -33.688 1.00 69.06 199 VAL A C 1
ATOM 1570 O O . VAL A 1 199 ? 17.460 5.227 -32.543 1.00 69.06 199 VAL A O 1
ATOM 1573 N N . GLN A 1 200 ? 17.651 6.536 -34.347 1.00 69.56 200 GLN A N 1
ATOM 1574 C CA . GLN A 1 200 ? 16.979 7.703 -33.759 1.00 69.56 200 GLN A CA 1
ATOM 1575 C C . GLN A 1 200 ? 15.486 7.476 -33.463 1.00 69.56 200 GLN A C 1
ATOM 1577 O O . GLN A 1 200 ? 14.899 8.209 -32.678 1.00 69.56 200 GLN A O 1
ATOM 1582 N N . SER A 1 201 ? 14.847 6.468 -34.069 1.00 72.81 201 SER A N 1
ATOM 1583 C CA . SER A 1 201 ? 13.448 6.115 -33.773 1.00 72.81 201 SER A CA 1
ATOM 1584 C C . SER A 1 201 ? 13.277 5.278 -32.499 1.00 72.81 201 SER A C 1
ATOM 1586 O O . SER A 1 201 ? 12.148 4.904 -32.148 1.00 72.81 201 SER A O 1
ATOM 1588 N N . ILE A 1 202 ? 14.384 4.902 -31.855 1.00 73.25 202 ILE A N 1
ATOM 1589 C CA . ILE A 1 202 ? 14.383 4.215 -30.569 1.00 73.25 202 ILE A CA 1
ATOM 1590 C C . ILE A 1 202 ? 14.292 5.303 -29.498 1.00 73.25 202 ILE A C 1
ATOM 1592 O O . ILE A 1 202 ? 15.172 6.158 -29.456 1.00 73.25 202 ILE A O 1
ATOM 1596 N N . PRO A 1 203 ? 13.227 5.302 -28.676 1.00 71.00 203 PRO A N 1
ATOM 1597 C CA . PRO A 1 203 ? 13.016 6.349 -27.684 1.00 71.00 203 PRO A CA 1
ATOM 1598 C C . PRO A 1 203 ? 14.183 6.384 -26.699 1.00 71.00 203 PRO A C 1
ATOM 1600 O O . PRO A 1 203 ? 14.660 5.324 -26.268 1.00 71.00 203 PRO A O 1
ATOM 1603 N N . ASN A 1 204 ? 14.625 7.593 -26.352 1.00 74.50 204 ASN A N 1
ATOM 1604 C CA . ASN A 1 204 ? 15.674 7.757 -25.358 1.00 74.50 204 ASN A CA 1
ATOM 1605 C C . ASN A 1 204 ? 15.135 7.492 -23.933 1.00 74.50 204 ASN A C 1
ATOM 1607 O O . ASN A 1 204 ? 13.918 7.442 -23.727 1.00 74.50 204 ASN A O 1
ATOM 1611 N N . ASP A 1 205 ? 16.008 7.311 -22.934 1.00 72.31 205 ASP A N 1
ATOM 1612 C CA . ASP A 1 205 ? 15.580 7.106 -21.536 1.00 72.31 205 ASP A CA 1
ATOM 1613 C C . ASP A 1 205 ? 14.731 8.291 -21.026 1.00 72.31 205 ASP A C 1
ATOM 1615 O O . ASP A 1 205 ? 13.785 8.079 -20.263 1.00 72.31 205 ASP A O 1
ATOM 1619 N N . ASP A 1 206 ? 14.979 9.509 -21.519 1.00 73.69 206 ASP A N 1
ATOM 1620 C CA . ASP A 1 206 ? 14.151 10.692 -21.249 1.00 73.69 206 ASP A CA 1
ATOM 1621 C C . ASP A 1 206 ? 12.740 10.591 -21.858 1.00 73.69 206 ASP A C 1
ATOM 1623 O O . ASP A 1 206 ? 11.749 10.897 -21.186 1.00 73.69 206 ASP A O 1
ATOM 1627 N N . ASP A 1 207 ? 12.615 10.077 -23.086 1.00 75.56 207 ASP A N 1
ATOM 1628 C CA . ASP A 1 207 ? 11.314 9.838 -23.724 1.00 75.56 207 ASP A CA 1
ATOM 1629 C C . ASP A 1 207 ? 10.537 8.751 -22.975 1.00 75.56 207 ASP A C 1
ATOM 1631 O O . ASP A 1 207 ? 9.338 8.880 -22.720 1.00 75.56 207 ASP A O 1
ATOM 1635 N N . LEU A 1 208 ? 11.225 7.680 -22.566 1.00 75.75 208 LEU A N 1
ATOM 1636 C CA . LEU A 1 208 ? 10.642 6.625 -21.738 1.00 75.75 208 LEU A CA 1
ATOM 1637 C C . LEU A 1 208 ? 10.192 7.183 -20.382 1.00 75.75 208 LEU A C 1
ATOM 1639 O O . LEU A 1 208 ? 9.094 6.870 -19.918 1.00 75.75 208 LEU A O 1
ATOM 1643 N N . ALA A 1 209 ? 10.991 8.048 -19.758 1.00 78.00 209 ALA A N 1
ATOM 1644 C CA . ALA A 1 209 ? 10.633 8.705 -18.507 1.00 78.00 209 ALA A CA 1
ATOM 1645 C C . ALA A 1 209 ? 9.410 9.620 -18.658 1.00 78.00 209 ALA A C 1
ATOM 1647 O O . ALA A 1 209 ? 8.605 9.714 -17.726 1.00 78.00 209 ALA A O 1
ATOM 1648 N N . GLN A 1 210 ? 9.238 10.263 -19.815 1.00 80.38 210 GLN A N 1
ATOM 1649 C CA . GLN A 1 210 ? 8.062 11.074 -20.110 1.00 80.38 210 GLN A CA 1
ATOM 1650 C C . GLN A 1 210 ? 6.818 10.209 -20.348 1.00 80.38 210 GLN A C 1
ATOM 1652 O O . GLN A 1 210 ? 5.776 10.477 -19.745 1.00 80.38 210 GLN A O 1
ATOM 1657 N N . ILE A 1 211 ? 6.934 9.149 -21.157 1.00 81.94 211 ILE A N 1
ATOM 1658 C CA . ILE A 1 211 ? 5.840 8.211 -21.464 1.00 81.94 211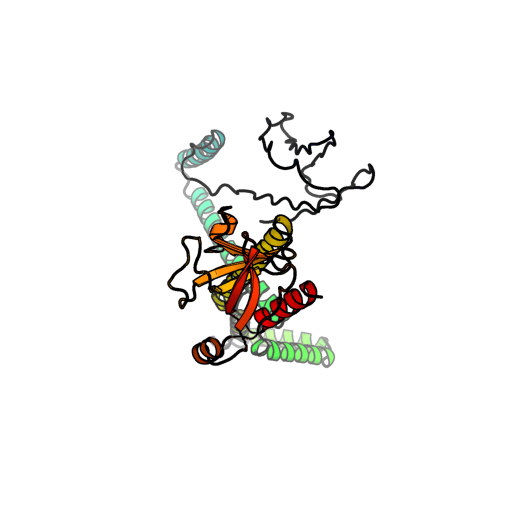 ILE A CA 1
ATOM 1659 C C . ILE A 1 211 ? 5.309 7.563 -20.180 1.00 81.94 211 ILE A C 1
ATOM 1661 O O . ILE A 1 211 ? 4.104 7.559 -19.940 1.00 81.94 211 ILE A O 1
ATOM 1665 N N . TYR A 1 212 ? 6.204 7.087 -19.313 1.00 84.44 212 TYR A N 1
ATOM 1666 C CA . TYR A 1 212 ? 5.840 6.441 -18.047 1.00 84.44 212 TYR A CA 1
ATOM 1667 C C . TYR A 1 212 ? 5.764 7.414 -16.865 1.00 84.44 212 TYR A C 1
ATOM 1669 O O . TYR A 1 212 ? 5.626 6.995 -15.714 1.00 84.44 212 TYR A O 1
ATOM 1677 N N . GLY A 1 213 ? 5.851 8.724 -17.102 1.00 87.94 213 GLY A N 1
ATOM 1678 C CA . GLY A 1 213 ? 5.916 9.719 -16.033 1.00 87.94 213 GLY A CA 1
ATOM 1679 C C . GLY A 1 213 ? 4.654 9.746 -15.170 1.00 87.94 213 GLY A C 1
ATOM 1680 O O . GLY A 1 213 ? 4.734 9.898 -13.949 1.00 87.94 213 GLY A O 1
ATOM 1681 N N . THR A 1 214 ? 3.485 9.566 -15.782 1.00 87.56 214 THR A N 1
ATOM 1682 C CA . THR A 1 214 ? 2.189 9.506 -15.089 1.00 87.56 214 THR A CA 1
ATOM 1683 C C . THR A 1 214 ? 2.057 8.235 -14.255 1.00 87.56 214 THR A C 1
ATOM 1685 O O . THR A 1 214 ? 1.722 8.317 -13.073 1.00 87.56 214 THR A O 1
ATOM 1688 N N . GLU A 1 215 ? 2.402 7.079 -14.824 1.00 90.00 215 GLU A N 1
ATOM 1689 C CA . GLU A 1 215 ? 2.384 5.788 -14.130 1.00 90.00 215 GLU A CA 1
ATOM 1690 C C . GLU A 1 215 ? 3.376 5.761 -12.969 1.00 90.00 215 GLU A C 1
ATOM 1692 O O . GLU A 1 215 ? 3.024 5.376 -11.855 1.00 90.00 215 GLU A O 1
ATOM 1697 N N . LYS A 1 216 ? 4.594 6.269 -13.179 1.00 88.56 216 LYS A N 1
ATOM 1698 C CA . LYS A 1 216 ? 5.615 6.390 -12.135 1.00 88.56 216 LYS A CA 1
ATOM 1699 C C . LYS A 1 216 ? 5.157 7.305 -11.002 1.00 88.56 216 LYS A C 1
ATOM 1701 O O . LYS A 1 216 ? 5.401 6.985 -9.841 1.00 88.56 216 LYS A O 1
ATOM 1706 N N . LYS A 1 217 ? 4.479 8.420 -11.307 1.00 90.38 217 LYS A N 1
ATOM 1707 C CA . LYS A 1 217 ? 3.893 9.311 -10.289 1.00 90.38 217 LYS A CA 1
ATOM 1708 C C . LYS A 1 217 ? 2.776 8.619 -9.509 1.00 90.38 217 LYS A C 1
ATOM 1710 O O . LYS A 1 217 ? 2.769 8.704 -8.283 1.00 90.38 217 LYS A O 1
ATOM 1715 N N . ALA A 1 218 ? 1.875 7.911 -10.189 1.00 90.31 218 ALA A N 1
ATOM 1716 C CA . ALA A 1 218 ? 0.798 7.163 -9.544 1.00 90.31 218 ALA A CA 1
ATOM 1717 C C . ALA A 1 218 ? 1.346 6.043 -8.644 1.00 90.31 218 ALA A C 1
ATOM 1719 O O . ALA A 1 218 ? 0.930 5.906 -7.495 1.00 90.31 218 ALA A O 1
ATOM 1720 N N . TYR A 1 219 ? 2.343 5.304 -9.132 1.00 91.50 219 TYR A N 1
ATOM 1721 C CA . TYR A 1 219 ? 3.030 4.261 -8.377 1.00 91.50 219 TYR A CA 1
ATOM 1722 C C . TYR A 1 219 ? 3.810 4.823 -7.181 1.00 91.50 219 TYR A C 1
ATOM 1724 O O . TYR A 1 219 ? 3.766 4.268 -6.086 1.00 91.50 219 TYR A O 1
ATOM 1732 N N . ALA A 1 220 ? 4.504 5.951 -7.348 1.00 91.81 220 ALA A N 1
ATOM 1733 C CA . ALA A 1 220 ? 5.191 6.613 -6.244 1.00 91.81 220 ALA A CA 1
ATOM 1734 C C . ALA A 1 220 ? 4.201 7.084 -5.166 1.00 91.81 220 ALA A C 1
ATOM 1736 O O . ALA A 1 220 ? 4.472 6.914 -3.979 1.00 91.81 220 ALA A O 1
ATOM 1737 N N . ALA A 1 221 ? 3.042 7.619 -5.565 1.00 93.75 221 ALA A N 1
ATOM 1738 C CA . ALA A 1 221 ? 1.994 8.035 -4.639 1.00 93.75 221 ALA A CA 1
ATOM 1739 C C . ALA A 1 221 ? 1.394 6.845 -3.871 1.00 93.75 221 ALA A C 1
ATOM 1741 O O . ALA A 1 221 ? 1.259 6.920 -2.648 1.00 93.75 221 ALA A O 1
ATOM 1742 N N . SER A 1 222 ? 1.100 5.730 -4.551 1.00 92.44 222 SER A N 1
ATOM 1743 C CA . SER A 1 222 ? 0.574 4.523 -3.899 1.00 92.44 222 SER A CA 1
ATOM 1744 C C . SER A 1 222 ? 1.595 3.906 -2.942 1.00 92.44 222 SER A C 1
ATOM 1746 O O . SER A 1 222 ? 1.264 3.621 -1.791 1.00 92.44 222 SER A O 1
ATOM 1748 N N . LYS A 1 223 ? 2.867 3.811 -3.352 1.00 93.25 223 LYS A N 1
ATOM 1749 C CA . LYS A 1 223 ? 3.953 3.340 -2.481 1.00 93.25 223 LYS A CA 1
ATOM 1750 C C . LYS A 1 223 ? 4.195 4.255 -1.289 1.00 93.25 223 LYS A C 1
ATOM 1752 O O . LYS A 1 223 ? 4.459 3.771 -0.191 1.00 93.25 223 LYS A O 1
ATOM 1757 N N . GLN A 1 224 ? 4.087 5.569 -1.468 1.00 92.81 224 GLN A N 1
ATOM 1758 C CA . GLN A 1 224 ? 4.219 6.510 -0.361 1.00 92.81 224 GLN A CA 1
ATOM 1759 C C . GLN A 1 224 ? 3.052 6.385 0.629 1.00 92.81 224 GLN A C 1
ATOM 1761 O O . GLN A 1 224 ? 3.274 6.496 1.836 1.00 92.81 224 GLN A O 1
ATOM 1766 N N . ALA A 1 225 ? 1.830 6.136 0.152 1.00 89.31 225 ALA A N 1
ATOM 1767 C CA . ALA A 1 225 ? 0.674 5.882 1.009 1.00 89.31 225 ALA A CA 1
ATOM 1768 C C . ALA A 1 225 ? 0.832 4.573 1.802 1.00 89.31 225 ALA A C 1
ATOM 1770 O O . ALA A 1 225 ? 0.669 4.578 3.022 1.00 89.31 225 ALA A O 1
ATOM 1771 N N . GLU A 1 226 ? 1.247 3.489 1.142 1.00 91.12 226 GLU A N 1
ATOM 1772 C CA . GLU A 1 226 ? 1.536 2.192 1.773 1.00 91.12 226 GLU A CA 1
ATOM 1773 C C . GLU A 1 226 ? 2.632 2.315 2.844 1.00 91.12 226 GLU A C 1
ATOM 1775 O O . GLU A 1 226 ? 2.488 1.822 3.967 1.00 91.12 226 GLU A O 1
ATOM 1780 N N . TRP A 1 227 ? 3.712 3.039 2.532 1.00 91.62 227 TRP A N 1
ATOM 1781 C CA . TRP A 1 227 ? 4.794 3.296 3.479 1.00 91.62 227 TRP A CA 1
ATOM 1782 C C . TRP A 1 227 ? 4.309 4.079 4.699 1.00 91.62 227 TRP A C 1
ATOM 1784 O O . TRP A 1 227 ? 4.600 3.699 5.831 1.00 91.62 227 TRP A O 1
ATOM 1794 N N . LYS A 1 228 ? 3.538 5.155 4.488 1.00 90.75 228 LYS A N 1
ATOM 1795 C CA . LYS A 1 228 ? 2.956 5.947 5.581 1.00 90.75 228 LYS A CA 1
ATOM 1796 C C . LYS A 1 228 ? 2.037 5.097 6.457 1.00 90.75 228 LYS A C 1
ATOM 1798 O O . LYS A 1 228 ? 2.130 5.194 7.676 1.00 90.75 228 LYS A O 1
ATOM 1803 N N . HIS A 1 229 ? 1.201 4.251 5.859 1.00 85.94 229 HIS A N 1
ATOM 1804 C CA . HIS A 1 229 ? 0.315 3.344 6.590 1.00 85.94 229 HIS A CA 1
ATOM 1805 C C . HIS A 1 229 ? 1.100 2.326 7.433 1.00 85.94 229 HIS A C 1
ATOM 1807 O O . HIS A 1 229 ? 0.798 2.105 8.607 1.00 85.94 229 HIS A O 1
ATOM 1813 N N . THR A 1 230 ? 2.161 1.753 6.862 1.00 88.62 230 THR A N 1
ATOM 1814 C CA . THR A 1 230 ? 3.031 0.794 7.557 1.00 88.62 230 THR A CA 1
ATOM 1815 C C . THR A 1 230 ? 3.781 1.451 8.713 1.00 88.62 230 THR A C 1
ATOM 1817 O O . THR A 1 230 ? 3.825 0.915 9.817 1.00 88.62 230 THR A O 1
ATOM 1820 N N . GLU A 1 231 ? 4.352 2.632 8.483 1.00 90.12 231 GLU A N 1
ATOM 1821 C CA . GLU A 1 231 ? 5.091 3.378 9.500 1.00 90.12 231 GLU A CA 1
ATOM 1822 C C . GLU A 1 231 ? 4.187 3.802 10.662 1.00 90.12 231 GLU A C 1
ATOM 1824 O O . GLU A 1 231 ? 4.552 3.654 11.827 1.00 90.12 231 GLU A O 1
ATOM 1829 N N . LYS A 1 232 ? 2.971 4.263 10.356 1.00 86.56 232 LYS A N 1
ATOM 1830 C CA . LYS A 1 232 ? 1.945 4.550 11.364 1.00 86.56 232 LYS A CA 1
ATOM 1831 C C . LYS A 1 232 ? 1.581 3.308 12.173 1.00 86.56 232 LYS A C 1
ATOM 1833 O O . LYS A 1 232 ? 1.578 3.367 13.398 1.00 86.56 232 LYS A O 1
ATOM 1838 N N . SER A 1 233 ? 1.360 2.177 11.505 1.00 85.62 233 SER A N 1
ATOM 1839 C CA . SER A 1 233 ? 1.038 0.910 12.174 1.00 85.62 233 SER A CA 1
ATOM 1840 C C . SER A 1 233 ? 2.145 0.482 13.145 1.00 85.62 233 SER A C 1
ATOM 1842 O O . SER A 1 233 ? 1.855 0.096 14.274 1.00 85.62 233 SER A O 1
ATOM 1844 N N . ARG A 1 234 ? 3.422 0.646 12.768 1.00 87.06 234 ARG A N 1
ATOM 1845 C CA . ARG A 1 234 ? 4.560 0.384 13.668 1.00 87.06 234 ARG A CA 1
ATOM 1846 C C . ARG A 1 234 ? 4.597 1.335 14.860 1.00 87.06 234 ARG A C 1
ATOM 1848 O O . ARG A 1 234 ? 4.857 0.899 15.977 1.00 87.06 234 ARG A O 1
ATOM 1855 N N . LYS A 1 235 ? 4.331 2.626 14.647 1.00 88.50 235 LYS A N 1
ATOM 1856 C CA . LYS A 1 235 ? 4.279 3.613 15.736 1.00 88.50 235 LYS A CA 1
ATOM 1857 C C . LYS A 1 235 ? 3.177 3.286 16.738 1.00 88.50 235 LYS A C 1
ATOM 1859 O O . LYS A 1 235 ? 3.438 3.295 17.936 1.00 88.50 235 LYS A O 1
ATOM 1864 N N . LEU A 1 236 ? 1.983 2.944 16.258 1.00 88.31 236 LEU A N 1
ATOM 1865 C CA . LEU A 1 236 ? 0.870 2.533 17.116 1.00 88.31 236 LEU A CA 1
ATOM 1866 C C . LEU A 1 236 ? 1.208 1.269 17.909 1.00 88.31 236 LEU A C 1
ATOM 1868 O O . LEU A 1 236 ? 0.956 1.219 19.111 1.00 88.31 236 LEU A O 1
ATOM 1872 N N . GLN A 1 237 ? 1.851 0.293 17.266 1.00 87.81 237 GLN A N 1
ATOM 1873 C CA . GLN A 1 237 ? 2.306 -0.922 17.934 1.00 87.81 237 GLN A CA 1
ATOM 1874 C C . GLN A 1 237 ? 3.323 -0.625 19.048 1.00 87.81 237 GLN A C 1
ATOM 1876 O O . GLN A 1 237 ? 3.225 -1.199 20.126 1.00 87.81 237 GLN A O 1
ATOM 1881 N N . LEU A 1 238 ? 4.260 0.304 18.828 1.00 86.56 238 LEU A N 1
ATOM 1882 C CA . LEU A 1 238 ? 5.265 0.683 19.829 1.00 86.56 238 LEU A CA 1
ATOM 1883 C C . LEU A 1 238 ? 4.685 1.485 21.004 1.00 86.56 238 LEU A C 1
ATOM 1885 O O . LEU A 1 238 ? 5.169 1.347 22.124 1.00 86.56 238 LEU A O 1
ATOM 1889 N N . VAL A 1 239 ? 3.687 2.342 20.761 1.00 89.25 239 VAL A N 1
ATOM 1890 C CA . VAL A 1 239 ? 3.132 3.240 21.791 1.00 89.25 239 VAL A CA 1
ATOM 1891 C C . VAL A 1 239 ? 2.012 2.578 22.596 1.00 89.25 239 VAL A C 1
ATOM 1893 O O . VAL A 1 239 ? 1.921 2.796 23.803 1.00 89.25 239 VAL A O 1
ATOM 1896 N N . LEU A 1 240 ? 1.142 1.798 21.946 1.00 87.31 240 LEU A N 1
ATOM 1897 C CA . LEU A 1 240 ? -0.101 1.299 22.548 1.00 87.31 240 LEU A CA 1
ATOM 1898 C C . LEU A 1 240 ? -0.155 -0.222 22.709 1.00 87.31 240 LEU A C 1
ATOM 1900 O O . LEU A 1 240 ? -1.111 -0.697 23.319 1.00 87.31 240 LEU A O 1
ATOM 1904 N N . ASP A 1 241 ? 0.844 -0.962 22.213 1.00 89.75 241 ASP A N 1
ATOM 1905 C CA . ASP A 1 241 ? 0.879 -2.435 22.194 1.00 89.75 241 ASP A CA 1
ATOM 1906 C C . ASP A 1 241 ? -0.450 -3.030 21.707 1.00 89.75 241 ASP A C 1
ATOM 1908 O O . ASP A 1 241 ? -1.164 -3.762 22.399 1.00 89.75 241 ASP A O 1
ATOM 1912 N N . SER A 1 242 ? -0.847 -2.590 20.513 1.00 91.56 242 SER A N 1
ATOM 1913 C CA . SER A 1 242 ? -2.103 -2.991 19.902 1.00 91.56 242 SER A CA 1
ATOM 1914 C C . SER A 1 242 ? -1.877 -4.062 18.840 1.00 91.56 242 SER A C 1
ATOM 1916 O O . SER A 1 242 ? -1.201 -3.784 17.847 1.00 91.56 242 SER A O 1
ATOM 1918 N N . PRO A 1 243 ? -2.462 -5.264 18.987 1.00 93.12 243 PRO A N 1
ATOM 1919 C CA . PRO A 1 243 ? -2.446 -6.263 17.924 1.00 93.12 243 PRO A CA 1
ATOM 1920 C C . PRO A 1 243 ? -3.359 -5.905 16.744 1.00 93.12 243 PRO A C 1
ATOM 1922 O O . PRO A 1 243 ? -3.223 -6.507 15.681 1.00 93.12 243 PRO A O 1
ATOM 1925 N N . TRP A 1 244 ? -4.309 -4.977 16.917 1.00 95.69 244 TRP A N 1
ATOM 1926 C CA . TRP A 1 244 ? -5.279 -4.635 15.878 1.00 95.69 244 TRP A CA 1
ATOM 1927 C C . TRP A 1 244 ? -5.819 -3.213 16.016 1.00 95.69 244 TRP A C 1
ATOM 1929 O O . TRP A 1 244 ? -6.277 -2.812 17.088 1.00 95.69 244 TRP A O 1
ATOM 1939 N N . HIS A 1 245 ? -5.860 -2.494 14.897 1.00 95.38 245 HIS A N 1
ATOM 1940 C CA . HIS A 1 245 ? -6.433 -1.157 14.778 1.00 95.38 245 HIS A CA 1
ATOM 1941 C C . HIS A 1 245 ? -7.082 -0.965 13.406 1.00 95.38 245 HIS A C 1
ATOM 1943 O O . HIS A 1 245 ? -6.663 -1.571 12.420 1.00 95.38 245 HIS A O 1
ATOM 1949 N N . GLY A 1 246 ? -8.084 -0.092 13.327 1.00 95.25 246 GLY A N 1
ATOM 1950 C CA . GLY A 1 246 ? -8.720 0.247 12.058 1.00 95.25 246 GLY A CA 1
ATOM 1951 C C . GLY A 1 246 ? -9.852 1.261 12.185 1.00 95.25 246 GLY A C 1
ATOM 1952 O O . GLY A 1 246 ? -10.426 1.458 13.258 1.00 95.25 246 GLY A O 1
ATOM 1953 N N . LEU A 1 247 ? -10.187 1.896 11.060 1.00 95.81 247 LEU A N 1
ATOM 1954 C CA . LEU A 1 247 ? -11.390 2.715 10.929 1.00 95.81 247 LEU A CA 1
ATOM 1955 C C . LEU A 1 247 ? -12.605 1.798 10.778 1.00 95.81 247 LEU A C 1
ATOM 1957 O O . LEU A 1 247 ? -12.664 0.965 9.872 1.00 95.81 247 LEU A O 1
ATOM 1961 N N . VAL A 1 248 ? -13.570 1.946 11.677 1.00 96.69 248 VAL A N 1
ATOM 1962 C CA . VAL A 1 248 ? -14.790 1.136 11.719 1.00 96.69 248 VAL A CA 1
ATOM 1963 C C . VAL A 1 248 ? -15.982 2.015 12.038 1.00 96.69 248 VAL A C 1
ATOM 1965 O O . VAL A 1 248 ? -15.848 3.045 12.692 1.00 96.69 248 VAL A O 1
ATOM 1968 N N . SER A 1 249 ? -17.172 1.591 11.634 1.00 95.94 249 SER A N 1
ATOM 1969 C CA . SER A 1 249 ? -18.395 2.212 12.134 1.00 95.94 249 SER A CA 1
ATOM 1970 C C . SER A 1 249 ? -18.888 1.416 13.333 1.00 95.94 249 SER A C 1
ATOM 1972 O O . SER A 1 249 ? -19.027 0.197 13.252 1.00 95.94 249 SER A O 1
ATOM 1974 N N . ILE A 1 250 ? -19.170 2.081 14.449 1.00 95.00 250 ILE A N 1
ATOM 1975 C CA . ILE A 1 250 ? -19.722 1.431 15.638 1.00 95.00 250 ILE A CA 1
ATOM 1976 C C . ILE A 1 250 ? -21.153 1.877 15.902 1.00 95.00 250 ILE A C 1
ATOM 1978 O O . ILE A 1 250 ? -21.547 3.008 15.618 1.00 95.00 250 ILE A O 1
ATOM 1982 N N . LYS A 1 251 ? -21.916 0.968 16.501 1.00 92.94 251 LYS A N 1
ATOM 1983 C CA . LYS A 1 251 ? -23.243 1.204 17.057 1.00 92.94 251 LYS A CA 1
ATOM 1984 C C . LYS A 1 251 ? -23.290 0.596 18.454 1.00 92.94 251 LYS A C 1
ATOM 1986 O O . LYS A 1 251 ? -23.243 -0.626 18.619 1.00 92.94 251 LYS A O 1
ATOM 1991 N N . GLY A 1 252 ? -23.331 1.453 19.469 1.00 82.25 252 GLY A N 1
ATOM 1992 C CA . GLY A 1 252 ? -23.372 1.053 20.875 1.00 82.25 252 GLY A CA 1
ATOM 1993 C C . GLY A 1 252 ? -24.768 1.212 21.466 1.00 82.25 252 GLY A C 1
ATOM 1994 O O . GLY A 1 252 ? -25.452 2.190 21.191 1.00 82.25 252 GLY A O 1
ATOM 1995 N N . SER A 1 253 ? -25.176 0.287 22.334 1.00 66.56 253 SER A N 1
ATOM 1996 C CA . SER A 1 253 ? -26.467 0.363 23.033 1.00 66.56 253 SER A CA 1
ATOM 1997 C C . SER A 1 253 ? -26.456 1.273 24.275 1.00 66.56 253 SER A C 1
ATOM 1999 O O . SER A 1 253 ? -27.290 1.087 25.159 1.00 66.56 253 SER A O 1
ATOM 2001 N N . SER A 1 254 ? -25.498 2.201 24.418 1.00 54.56 254 SER A N 1
ATOM 2002 C CA . SER A 1 254 ? -25.325 2.913 25.692 1.00 54.56 254 SER A CA 1
ATOM 2003 C C . SER A 1 254 ? -26.326 4.051 25.860 1.00 54.56 254 SER A C 1
ATOM 2005 O O . SER A 1 254 ? -26.252 5.086 25.205 1.00 54.56 254 SER A O 1
ATOM 2007 N N . SER A 1 255 ? -27.236 3.854 26.806 1.00 47.94 255 SER A N 1
ATOM 2008 C CA . SER A 1 255 ? -28.167 4.845 27.340 1.00 47.94 255 SER A CA 1
ATOM 2009 C C . SER A 1 255 ? -27.531 5.775 28.382 1.00 47.94 255 SER A C 1
ATOM 2011 O O . SER A 1 255 ? -28.239 6.558 29.012 1.00 47.94 255 SER A O 1
ATOM 2013 N N . SER A 1 256 ? -26.221 5.692 28.632 1.00 48.03 256 SER A N 1
ATOM 2014 C CA . SER A 1 256 ? -25.579 6.513 29.656 1.00 48.03 256 SER A CA 1
ATOM 2015 C C . SER A 1 256 ? -24.148 6.893 29.292 1.00 48.03 256 SER A C 1
ATOM 2017 O O . SER A 1 256 ? -23.324 6.024 29.033 1.00 48.03 256 SER A O 1
ATOM 2019 N N . SER A 1 257 ? -23.895 8.203 29.365 1.00 43.38 257 SER A N 1
ATOM 2020 C CA . SER A 1 257 ? -22.604 8.904 29.438 1.00 43.38 257 SER A CA 1
ATOM 2021 C C . SER A 1 257 ? -21.690 8.904 28.206 1.00 43.38 257 SER A C 1
ATOM 2023 O O . SER A 1 257 ? -20.943 7.965 27.963 1.00 43.38 257 SER A O 1
ATOM 2025 N N . GLY A 1 258 ? -21.654 10.058 27.528 1.00 48.19 258 GLY A N 1
ATOM 2026 C CA . GLY A 1 258 ? -20.536 10.494 26.684 1.00 48.19 258 GLY A CA 1
ATOM 2027 C C . GLY A 1 258 ? -20.988 11.067 25.342 1.00 48.19 258 GLY A C 1
ATOM 2028 O O . GLY A 1 258 ? -21.692 10.398 24.599 1.00 48.19 258 GLY A O 1
ATOM 2029 N N . HIS A 1 259 ? -20.579 12.303 25.044 1.00 47.88 259 HIS A N 1
ATOM 2030 C CA . HIS A 1 259 ? -20.993 13.218 23.960 1.00 47.88 259 HIS A CA 1
ATOM 2031 C C . HIS A 1 259 ? -20.986 12.721 22.491 1.00 47.88 259 HIS A C 1
ATOM 2033 O O . HIS A 1 259 ? -21.115 13.537 21.583 1.00 47.88 259 HIS A O 1
ATOM 2039 N N . LEU A 1 260 ? -20.870 11.420 22.228 1.00 51.38 260 LEU A N 1
ATOM 2040 C CA . LEU A 1 260 ? -20.915 10.830 20.883 1.00 51.38 260 LEU A CA 1
ATOM 2041 C C . LEU A 1 260 ? -22.117 9.903 20.660 1.00 51.38 260 LEU A C 1
ATOM 2043 O O . LEU A 1 260 ? -22.239 9.296 19.599 1.00 51.38 260 LEU A O 1
ATOM 2047 N N . ALA A 1 261 ? -23.026 9.813 21.632 1.00 43.59 261 ALA A N 1
ATOM 2048 C CA . ALA A 1 261 ? -24.296 9.122 21.468 1.00 43.59 261 ALA A CA 1
ATOM 2049 C C . ALA A 1 261 ? -25.264 9.973 20.627 1.00 43.59 261 ALA A C 1
ATOM 2051 O O . ALA A 1 261 ? -26.131 10.671 21.156 1.00 43.59 261 ALA A O 1
ATOM 2052 N N . GLY A 1 262 ? -25.144 9.872 19.299 1.00 48.41 262 GLY A N 1
ATOM 2053 C CA . GLY A 1 262 ? -26.333 9.940 18.448 1.00 48.41 262 GLY A CA 1
ATOM 2054 C C . GLY A 1 262 ? -27.380 8.956 18.983 1.00 48.41 262 GLY A C 1
ATOM 2055 O O . GLY A 1 262 ? -27.035 8.009 19.700 1.00 48.41 262 GLY A O 1
ATOM 2056 N N . SER A 1 263 ? -28.668 9.188 18.705 1.00 52.19 263 SER A N 1
ATOM 2057 C CA . SER A 1 263 ? -29.725 8.249 19.118 1.00 52.19 263 SER A CA 1
ATOM 2058 C C . SER A 1 263 ? -29.273 6.823 18.777 1.00 52.19 263 SER A C 1
ATOM 2060 O O . SER A 1 263 ? -28.706 6.643 17.700 1.00 52.19 263 SER A O 1
ATOM 2062 N N . GLY A 1 264 ? -29.437 5.848 19.685 1.00 60.28 264 GLY A N 1
ATOM 2063 C CA . GLY A 1 264 ? -28.783 4.519 19.656 1.00 60.28 264 GLY A CA 1
ATOM 2064 C C . GLY A 1 264 ? -28.993 3.649 18.400 1.00 60.28 264 GLY A C 1
ATOM 2065 O O . GLY A 1 264 ? -28.648 2.467 18.381 1.00 60.28 264 GLY A O 1
ATOM 2066 N N . GLU A 1 265 ? -29.565 4.216 17.345 1.00 73.19 265 GLU A N 1
ATOM 2067 C CA . GLU A 1 265 ? -29.722 3.659 16.015 1.00 73.19 265 GLU A CA 1
ATOM 2068 C C . GLU A 1 265 ? -28.673 4.124 14.986 1.00 73.19 265 GLU A C 1
ATOM 2070 O O . GLU A 1 265 ? -28.508 3.444 13.965 1.00 73.19 265 GLU A O 1
ATOM 2075 N N . GLU A 1 266 ? -27.959 5.230 15.224 1.00 88.19 266 GLU A N 1
ATOM 2076 C CA . GLU A 1 266 ? -27.006 5.790 14.259 1.00 88.19 266 GLU A CA 1
ATOM 2077 C C . GLU A 1 266 ? -25.624 5.125 14.350 1.00 88.19 266 GLU A C 1
ATOM 2079 O O . GLU A 1 266 ? -25.118 4.819 15.430 1.00 88.19 266 GLU A O 1
ATOM 2084 N N . TRP A 1 267 ? -25.030 4.858 13.186 1.00 92.06 267 TRP A N 1
ATOM 2085 C CA . TRP A 1 267 ? -23.685 4.303 13.073 1.00 92.06 267 TRP A CA 1
ATOM 2086 C C . TRP A 1 267 ? -22.688 5.450 12.995 1.00 92.06 267 TRP A C 1
ATOM 2088 O O . TRP A 1 267 ? -22.826 6.313 12.133 1.00 92.06 267 TRP A O 1
ATOM 2098 N N . VAL A 1 268 ? -21.681 5.435 13.863 1.00 93.44 268 VAL A N 1
ATOM 2099 C CA . VAL A 1 268 ? -20.662 6.488 13.925 1.00 93.44 268 VAL A CA 1
ATOM 2100 C C . VAL A 1 268 ? -19.325 5.911 13.491 1.00 93.44 268 VAL A C 1
ATOM 2102 O O . VAL A 1 268 ? -18.900 4.879 14.011 1.00 93.44 268 VAL A O 1
ATOM 2105 N N . GLU A 1 269 ? -18.665 6.563 12.536 1.00 95.00 269 GLU A N 1
ATOM 2106 C CA . GLU A 1 269 ? -17.298 6.220 12.145 1.00 95.00 269 GLU A CA 1
ATOM 2107 C C . GLU A 1 269 ? -16.318 6.625 13.245 1.00 95.00 269 GLU A C 1
ATOM 2109 O O . GLU A 1 269 ? -16.324 7.758 13.722 1.00 95.00 269 GLU A O 1
ATOM 2114 N N . VAL A 1 270 ? -15.498 5.669 13.669 1.00 96.19 270 VAL A N 1
ATOM 2115 C CA . VAL A 1 270 ? -14.512 5.826 14.734 1.00 96.19 270 VAL A CA 1
ATOM 2116 C C . VAL A 1 270 ? -13.229 5.088 14.368 1.00 96.19 270 VAL A C 1
ATOM 2118 O O . VAL A 1 270 ? -13.226 4.120 13.605 1.00 96.19 270 VAL A O 1
ATOM 2121 N N . PHE A 1 271 ? -12.123 5.511 14.965 1.00 96.19 271 PHE A N 1
ATOM 2122 C CA . PHE A 1 271 ? -10.886 4.744 14.955 1.00 96.19 271 PHE A CA 1
ATOM 2123 C C . PHE A 1 271 ? -10.873 3.811 16.165 1.00 96.19 271 PHE A C 1
ATOM 2125 O O . PHE A 1 271 ? -10.823 4.283 17.301 1.00 96.19 271 PHE A O 1
ATOM 2132 N N . LEU A 1 272 ? -10.960 2.503 15.928 1.00 96.88 272 LEU A N 1
ATOM 2133 C CA . LEU A 1 272 ? -11.014 1.473 16.963 1.00 96.88 272 LEU A CA 1
ATOM 2134 C C . LEU A 1 272 ? -9.656 0.791 17.099 1.00 96.88 272 LEU A C 1
ATOM 2136 O O . LEU A 1 272 ? -9.005 0.462 16.108 1.00 96.88 272 LEU A O 1
ATOM 2140 N N . LEU A 1 273 ? -9.266 0.531 18.340 1.00 96.31 273 LEU A N 1
ATOM 2141 C CA . LEU A 1 273 ? -8.008 -0.099 18.694 1.00 96.31 273 LEU A CA 1
ATOM 2142 C C . LEU A 1 273 ? -8.254 -1.170 19.763 1.00 96.31 273 LEU A C 1
ATOM 2144 O O . LEU A 1 273 ? -8.938 -0.936 20.763 1.00 96.31 273 LEU A O 1
ATOM 2148 N N . LEU A 1 274 ? -7.700 -2.361 19.547 1.00 96.44 274 LEU A N 1
ATOM 2149 C CA . LEU A 1 274 ? -7.708 -3.451 20.518 1.00 96.44 274 LEU A CA 1
ATOM 2150 C C . LEU A 1 274 ? -6.427 -3.366 21.344 1.00 96.44 274 LEU A C 1
ATOM 2152 O O . LEU A 1 274 ? -5.338 -3.465 20.791 1.00 96.44 274 LEU A O 1
ATOM 2156 N N . GLN A 1 275 ? -6.537 -3.170 22.654 1.00 95.38 275 GLN A N 1
ATOM 2157 C CA . GLN A 1 275 ? -5.391 -3.067 23.554 1.00 95.38 275 GLN A CA 1
ATOM 2158 C C . GLN A 1 275 ? -5.534 -4.086 24.681 1.00 95.38 275 GLN A C 1
ATOM 2160 O O . GLN A 1 275 ? -6.328 -3.899 25.603 1.00 95.38 275 GLN A O 1
ATOM 2165 N N . GLY A 1 276 ? -4.783 -5.186 24.619 1.00 94.00 276 GLY A N 1
ATOM 2166 C CA . GLY A 1 276 ? -4.945 -6.299 25.558 1.00 94.00 276 GLY A CA 1
ATOM 2167 C C . GLY A 1 276 ? -6.399 -6.791 25.603 1.00 94.00 276 GLY A C 1
ATOM 2168 O O . GLY A 1 276 ? -6.928 -7.256 24.602 1.00 94.00 276 GLY A O 1
ATOM 2169 N N . ARG A 1 277 ? -7.061 -6.652 26.761 1.00 95.31 277 ARG A N 1
ATOM 2170 C CA . ARG A 1 277 ? -8.473 -7.028 26.986 1.00 95.31 277 ARG A CA 1
ATOM 2171 C C . ARG A 1 277 ? -9.440 -5.839 26.977 1.00 95.31 277 ARG A C 1
ATOM 2173 O O . ARG A 1 277 ? -10.472 -5.872 27.640 1.00 95.31 277 ARG A O 1
ATOM 2180 N N . ARG A 1 278 ? -9.119 -4.756 26.271 1.00 95.44 278 ARG A N 1
ATOM 2181 C CA . ARG A 1 278 ? -10.041 -3.628 26.083 1.00 95.44 278 ARG A CA 1
ATOM 2182 C C . ARG A 1 278 ? -10.097 -3.201 24.626 1.00 95.44 278 ARG A C 1
ATOM 2184 O O . ARG A 1 278 ? -9.079 -3.163 23.942 1.00 95.44 278 ARG A O 1
ATOM 2191 N N . LEU A 1 279 ? -11.290 -2.851 24.176 1.00 96.38 279 LEU A N 1
ATOM 2192 C CA . LEU A 1 279 ? -11.516 -2.130 22.932 1.00 96.38 279 LEU A CA 1
ATOM 2193 C C . LEU A 1 279 ? -11.631 -0.650 23.272 1.00 96.38 279 LEU A C 1
ATOM 2195 O O . LEU A 1 279 ? -12.423 -0.286 24.133 1.00 96.38 279 LEU A O 1
ATOM 2199 N N . VAL A 1 280 ? -10.840 0.198 22.631 1.00 95.75 280 VAL A N 1
ATOM 2200 C CA . VAL A 1 280 ? -10.818 1.646 22.870 1.00 95.75 280 VAL A CA 1
ATOM 2201 C C . VAL A 1 280 ? -11.003 2.335 21.528 1.00 95.75 280 VAL A C 1
ATOM 2203 O O . VAL A 1 280 ? -10.418 1.900 20.538 1.00 95.75 280 VAL A O 1
ATOM 2206 N N . TRP A 1 281 ? -11.818 3.386 21.468 1.00 96.12 281 TRP A N 1
ATOM 2207 C CA . TRP A 1 281 ? -12.054 4.103 20.216 1.00 96.12 281 TRP A CA 1
ATOM 2208 C C . TRP A 1 281 ? -11.960 5.618 20.358 1.00 96.12 281 TRP A C 1
ATOM 2210 O O . TRP A 1 281 ? -12.217 6.188 21.419 1.00 96.12 281 TRP A O 1
ATOM 2220 N N . TRP A 1 282 ? -11.622 6.271 19.249 1.00 95.31 282 TRP A N 1
ATOM 2221 C CA . TRP A 1 282 ? -11.543 7.721 19.081 1.00 95.31 282 TRP A CA 1
ATOM 2222 C C . TRP A 1 282 ? -12.446 8.169 17.935 1.00 95.31 282 TRP A C 1
ATOM 2224 O O . TRP A 1 282 ? -12.727 7.395 17.027 1.00 95.31 282 TRP A O 1
ATOM 2234 N N . VAL A 1 283 ? -12.869 9.435 17.952 1.00 94.25 283 VAL A N 1
ATOM 2235 C CA . VAL A 1 283 ? -13.696 10.025 16.878 1.00 94.25 283 VAL A CA 1
ATOM 2236 C C . VAL A 1 283 ? -13.009 9.919 15.517 1.00 94.25 283 VAL A C 1
ATOM 2238 O O . VAL A 1 283 ? -13.649 9.661 14.509 1.00 94.25 283 VAL A O 1
ATOM 2241 N N . SER A 1 284 ? -11.693 10.104 15.488 1.00 94.69 284 SER A N 1
ATOM 2242 C CA . SER A 1 284 ? -10.882 9.977 14.285 1.00 94.69 284 SER A CA 1
ATOM 2243 C C . SER A 1 284 ? -9.480 9.501 14.644 1.00 94.69 284 SER A C 1
ATOM 2245 O O . SER A 1 284 ? -9.049 9.612 15.795 1.00 94.69 284 SER A O 1
ATOM 2247 N N . GLU A 1 285 ? -8.751 9.003 13.648 1.00 93.38 285 GLU A N 1
ATOM 2248 C CA . GLU A 1 285 ? -7.328 8.664 13.780 1.00 93.38 285 GLU A CA 1
ATOM 2249 C C . GLU A 1 285 ? -6.505 9.897 14.203 1.00 93.38 285 GLU A C 1
ATOM 2251 O O . GLU A 1 285 ? -5.658 9.823 15.086 1.00 93.38 285 GLU A O 1
ATOM 2256 N N . GLU A 1 286 ? -6.831 11.073 13.663 1.00 94.31 286 GLU A N 1
ATOM 2257 C CA . GLU A 1 286 ? -6.156 12.330 14.006 1.00 94.31 286 GLU A CA 1
ATOM 2258 C C . GLU A 1 286 ? -6.337 12.721 15.477 1.00 94.31 286 GLU A C 1
ATOM 2260 O O . GLU A 1 286 ? -5.458 13.342 16.075 1.00 94.31 286 GLU A O 1
ATOM 2265 N N . ALA A 1 287 ? -7.478 12.372 16.081 1.00 93.06 287 ALA A N 1
ATOM 2266 C CA . ALA A 1 287 ? -7.709 12.629 17.495 1.00 93.06 287 ALA A CA 1
ATOM 2267 C C . ALA A 1 287 ? -6.761 11.799 18.372 1.00 93.06 287 ALA A C 1
ATOM 2269 O O . ALA A 1 287 ? -6.279 12.308 19.385 1.00 93.06 287 ALA A O 1
ATOM 2270 N N . LEU A 1 288 ? -6.461 10.563 17.964 1.00 93.81 288 LEU A N 1
ATOM 2271 C CA . LEU A 1 288 ? -5.469 9.725 18.629 1.00 93.81 288 LEU A CA 1
ATOM 2272 C C . LEU A 1 288 ? -4.060 10.317 18.485 1.00 93.81 288 LEU A C 1
ATOM 2274 O O . LEU A 1 288 ? -3.360 10.454 19.487 1.00 93.81 288 LEU A O 1
ATOM 2278 N N . ASP A 1 289 ? -3.677 10.737 17.276 1.00 91.06 289 ASP A N 1
ATOM 2279 C CA . ASP A 1 289 ? -2.365 11.349 17.005 1.00 91.06 289 ASP A CA 1
ATOM 2280 C C . ASP A 1 289 ? -2.147 12.654 17.793 1.00 91.06 289 ASP A C 1
ATOM 2282 O O . ASP A 1 289 ? -1.038 12.954 18.233 1.00 91.06 289 ASP A O 1
ATOM 2286 N N . GLN A 1 290 ? -3.216 13.424 18.020 1.00 94.19 290 GLN A N 1
ATOM 2287 C CA . GLN A 1 290 ? -3.201 14.635 18.850 1.00 94.19 290 GLN A CA 1
ATOM 2288 C C . GLN A 1 290 ? -3.165 14.340 20.359 1.00 94.19 290 GLN A C 1
ATOM 2290 O O . GLN A 1 290 ? -3.117 15.274 21.160 1.00 94.19 290 GLN A O 1
ATOM 2295 N N . GLY A 1 291 ? -3.228 13.069 20.766 1.00 92.12 291 GLY A N 1
ATOM 2296 C CA . GLY A 1 291 ? -3.287 12.670 22.170 1.00 92.12 291 GLY A CA 1
ATOM 2297 C C . GLY A 1 291 ? -4.606 13.038 22.854 1.00 92.12 291 GLY A C 1
ATOM 2298 O O . GLY A 1 291 ? -4.634 13.223 24.072 1.00 92.12 291 GLY A O 1
ATOM 2299 N N . LYS A 1 292 ? -5.707 13.175 22.099 1.00 94.06 292 LYS A N 1
ATOM 2300 C CA . LYS A 1 292 ? -7.031 13.407 22.692 1.00 94.06 292 LYS A CA 1
ATOM 2301 C C . LYS A 1 292 ? -7.489 12.168 23.457 1.00 94.06 292 LYS A C 1
ATOM 2303 O O . LYS A 1 292 ? -7.129 11.032 23.139 1.00 94.06 292 LYS A O 1
ATOM 2308 N N . MET A 1 293 ? -8.324 12.394 24.467 1.00 92.00 293 MET A N 1
ATOM 2309 C CA . MET A 1 293 ? -8.927 11.306 25.233 1.00 92.00 293 MET A CA 1
ATOM 2310 C C . MET A 1 293 ? -9.801 10.427 24.332 1.00 92.00 293 MET A C 1
ATOM 2312 O O . MET A 1 293 ? -10.439 10.920 23.398 1.00 92.00 293 MET A O 1
ATOM 2316 N N . ALA A 1 294 ? -9.820 9.128 24.630 1.00 93.94 294 ALA A N 1
ATOM 2317 C CA . ALA A 1 294 ? -10.676 8.177 23.937 1.00 93.94 294 ALA A CA 1
ATOM 2318 C C . ALA A 1 294 ? -12.150 8.576 24.077 1.00 93.94 294 ALA A C 1
ATOM 2320 O O . ALA A 1 294 ? -12.596 9.012 25.139 1.00 93.94 294 ALA A O 1
ATOM 2321 N N . ALA A 1 295 ? -12.901 8.395 22.995 1.00 91.88 295 ALA A N 1
ATOM 2322 C CA . ALA A 1 295 ? -14.340 8.621 22.951 1.00 91.88 295 ALA A CA 1
ATOM 2323 C C . ALA A 1 295 ? -15.102 7.621 23.829 1.00 91.88 295 ALA A C 1
ATOM 2325 O O . ALA A 1 295 ? -16.139 7.952 24.400 1.00 91.88 295 ALA A O 1
ATOM 2326 N N . GLY A 1 296 ? -14.585 6.399 23.929 1.00 92.00 296 GLY A N 1
ATOM 2327 C CA . GLY A 1 296 ? -15.126 5.364 24.788 1.00 92.00 296 GLY A CA 1
ATOM 2328 C C . GLY A 1 296 ? -14.229 4.136 24.824 1.00 92.00 296 GLY A C 1
ATOM 2329 O O . GLY A 1 296 ? -13.241 4.033 24.090 1.00 92.00 296 GLY A O 1
ATOM 2330 N N . GLN A 1 297 ? -14.575 3.217 25.718 1.00 94.62 297 GLN A N 1
ATOM 2331 C CA . GLN A 1 297 ? -13.898 1.938 25.854 1.00 94.62 297 GLN A CA 1
ATOM 2332 C C . GLN A 1 297 ? -14.888 0.839 26.241 1.00 94.62 297 GLN A C 1
ATOM 2334 O O . GLN A 1 297 ? -15.892 1.098 26.896 1.00 94.62 297 GLN A O 1
ATOM 2339 N N . LEU A 1 298 ? -14.574 -0.395 25.865 1.00 94.81 298 LEU A N 1
ATOM 2340 C CA . LEU A 1 298 ? -15.301 -1.599 26.234 1.00 94.81 298 LEU A CA 1
ATOM 2341 C C . LEU A 1 298 ? -14.303 -2.602 26.812 1.00 94.81 298 LEU A C 1
ATOM 2343 O O . LEU A 1 298 ? -13.349 -3.008 26.145 1.00 94.81 298 LEU A O 1
ATOM 2347 N N . LEU A 1 299 ? -14.521 -2.997 28.060 1.00 95.69 299 LEU A N 1
ATOM 2348 C CA . LEU A 1 299 ? -13.698 -3.963 28.773 1.00 95.69 299 LEU A CA 1
ATOM 2349 C C . LEU A 1 299 ? -14.158 -5.384 28.435 1.00 95.69 299 LEU A C 1
ATOM 2351 O O . LEU A 1 299 ? -15.330 -5.734 28.593 1.00 95.69 299 LEU A O 1
ATOM 2355 N N . LEU A 1 300 ? -13.214 -6.210 27.990 1.00 95.25 300 LEU A N 1
ATOM 2356 C CA . LEU A 1 300 ? -13.399 -7.623 27.672 1.00 95.25 300 LEU A CA 1
ATOM 2357 C C . LEU A 1 300 ? -12.978 -8.478 28.877 1.00 95.25 300 LEU A C 1
ATOM 2359 O O . LEU A 1 300 ? -11.990 -9.213 28.833 1.00 95.25 300 LEU A O 1
ATOM 2363 N N . CYS A 1 301 ? -13.707 -8.330 29.986 1.00 90.94 301 CYS A N 1
ATOM 2364 C CA . CYS A 1 301 ? -13.495 -9.105 31.207 1.00 90.94 301 CYS A CA 1
ATOM 2365 C C . CYS A 1 301 ? -14.749 -9.909 31.590 1.00 90.94 301 CYS A C 1
ATOM 2367 O O . CYS A 1 301 ? -15.875 -9.420 31.486 1.00 90.94 301 CYS A O 1
ATOM 2369 N N . GLY A 1 302 ? -14.549 -11.123 32.116 1.00 88.19 302 GLY A N 1
ATOM 2370 C CA . GLY A 1 302 ? -15.627 -11.976 32.628 1.00 88.19 302 GLY A CA 1
ATOM 2371 C C . GLY A 1 302 ? -16.443 -12.623 31.508 1.00 88.19 302 GLY A C 1
ATOM 2372 O O . GLY A 1 302 ? -15.883 -13.266 30.630 1.00 88.19 302 GLY A O 1
ATOM 2373 N N . HIS A 1 303 ? -17.767 -12.443 31.521 1.00 85.62 303 HIS A N 1
ATOM 2374 C CA . HIS A 1 303 ? -18.688 -12.957 30.491 1.00 85.62 303 HIS A CA 1
ATOM 2375 C C . HIS A 1 303 ? -18.669 -12.146 29.180 1.00 85.62 303 HIS A C 1
ATOM 2377 O O . HIS A 1 303 ? -19.671 -12.077 28.470 1.00 85.62 303 HIS A O 1
ATOM 2383 N N . SER A 1 304 ? -17.550 -11.492 28.876 1.00 91.56 304 SER A N 1
ATOM 2384 C CA . SER A 1 304 ? -17.340 -10.779 27.621 1.00 91.56 304 SER A CA 1
ATOM 2385 C C . SER A 1 304 ? -16.988 -11.744 26.497 1.00 91.56 304 SER A C 1
ATOM 2387 O O . SER A 1 304 ? -16.240 -12.696 26.709 1.00 91.56 304 SER A O 1
ATOM 2389 N N . GLY A 1 305 ? -17.457 -11.470 25.287 1.00 92.06 305 GLY A N 1
ATOM 2390 C CA . GLY A 1 305 ? -17.155 -12.309 24.138 1.00 92.06 305 GLY A CA 1
ATOM 2391 C C . GLY A 1 305 ? -17.852 -11.852 22.871 1.00 92.06 305 GLY A C 1
ATOM 2392 O O . GLY A 1 305 ? -18.490 -10.796 22.819 1.00 92.06 305 GLY A O 1
ATOM 2393 N N . LEU A 1 306 ? -17.722 -12.670 21.833 1.00 95.38 306 LEU A N 1
ATOM 2394 C CA . LEU A 1 306 ? -18.443 -12.476 20.584 1.00 95.38 306 LEU A CA 1
ATOM 2395 C C . LEU A 1 306 ? -19.921 -12.799 20.806 1.00 95.38 306 LEU A C 1
ATOM 2397 O O . LEU A 1 306 ? -20.281 -13.845 21.340 1.00 95.38 306 LEU A O 1
ATOM 2401 N N . ALA A 1 307 ? -20.778 -11.868 20.411 1.00 94.56 307 ALA A N 1
ATOM 2402 C CA . ALA A 1 307 ? -22.219 -11.983 20.522 1.00 94.56 307 ALA A CA 1
ATOM 2403 C C . ALA A 1 307 ? -22.842 -12.196 19.144 1.00 94.56 307 ALA A C 1
ATOM 2405 O O . ALA A 1 307 ? -22.286 -11.817 18.111 1.00 94.56 307 ALA A O 1
ATOM 2406 N N . GLN A 1 308 ? -24.056 -12.743 19.130 1.00 94.25 308 GLN A N 1
ATOM 2407 C CA . GLN A 1 308 ? -24.825 -12.821 17.900 1.00 94.25 308 GLN A CA 1
ATOM 2408 C C . GLN A 1 308 ? -25.164 -11.410 17.404 1.00 94.25 308 GLN A C 1
ATOM 2410 O O . GLN A 1 308 ? -25.669 -10.549 18.143 1.00 94.25 308 GLN A O 1
ATOM 2415 N N . VAL A 1 309 ? -24.886 -11.184 16.126 1.00 94.19 309 VAL A N 1
ATOM 2416 C CA . VAL A 1 309 ? -25.239 -9.960 15.422 1.00 94.19 309 VAL A CA 1
ATOM 2417 C C . VAL A 1 309 ? -26.764 -9.783 15.393 1.00 94.19 309 VAL A C 1
ATOM 2419 O O . VAL A 1 309 ? -27.515 -10.747 15.257 1.00 94.19 309 VAL A O 1
ATOM 2422 N N . SER A 1 310 ? -27.238 -8.541 15.535 1.00 92.38 310 SER A N 1
ATOM 2423 C CA . SER A 1 310 ? -28.670 -8.242 15.448 1.00 92.38 310 SER A CA 1
ATOM 2424 C C . SER A 1 310 ? -29.208 -8.529 14.036 1.00 92.38 310 SER A C 1
ATOM 2426 O O . SER A 1 310 ? -28.664 -7.992 13.067 1.00 92.38 310 SER A O 1
ATOM 2428 N N . PRO A 1 311 ? -30.318 -9.279 13.882 1.00 93.31 311 PRO A N 1
ATOM 2429 C CA . PRO A 1 311 ? -30.942 -9.511 12.576 1.00 93.31 311 PRO A CA 1
ATOM 2430 C C . PRO A 1 311 ? -31.328 -8.220 11.842 1.00 93.31 311 PRO A C 1
ATOM 2432 O O . PRO A 1 311 ? -31.327 -8.182 10.613 1.00 93.31 311 PRO A O 1
ATOM 2435 N N . MET A 1 312 ? -31.633 -7.152 12.586 1.00 92.00 312 MET A N 1
ATOM 2436 C CA . MET A 1 312 ? -31.939 -5.836 12.017 1.00 92.00 312 MET A CA 1
ATOM 2437 C C . MET A 1 312 ? -30.719 -5.201 11.346 1.00 92.00 312 MET A C 1
ATOM 2439 O O . MET A 1 312 ? -30.846 -4.631 10.264 1.00 92.00 312 MET A O 1
ATOM 2443 N N . ASP A 1 313 ? -29.536 -5.342 11.946 1.00 92.88 313 ASP A N 1
ATOM 2444 C CA . ASP A 1 313 ? -28.303 -4.788 11.384 1.00 92.88 313 ASP A CA 1
ATOM 2445 C C . ASP A 1 313 ? -27.867 -5.590 10.142 1.00 92.88 313 ASP A C 1
ATOM 2447 O O . ASP A 1 313 ? -27.486 -4.997 9.135 1.00 92.88 313 ASP A O 1
ATOM 2451 N N . ILE A 1 314 ? -28.047 -6.920 10.141 1.00 94.81 314 ILE A N 1
ATOM 2452 C CA . ILE A 1 314 ? -27.795 -7.773 8.957 1.00 94.81 314 ILE A CA 1
ATOM 2453 C C . ILE A 1 314 ? -28.666 -7.340 7.776 1.00 94.81 314 ILE A C 1
ATOM 2455 O O . ILE A 1 314 ? -28.174 -7.215 6.654 1.00 94.81 314 ILE A O 1
ATOM 2459 N N . ARG A 1 315 ? -29.958 -7.079 8.022 1.00 94.25 315 ARG A N 1
ATOM 2460 C CA . ARG A 1 315 ? -30.888 -6.602 6.986 1.00 94.25 315 ARG A CA 1
ATOM 2461 C C . ARG A 1 315 ? -30.477 -5.242 6.429 1.00 94.25 315 ARG A C 1
ATOM 2463 O O . ARG A 1 315 ? -30.614 -5.029 5.230 1.00 94.25 315 ARG A O 1
ATOM 2470 N N . LYS A 1 316 ? -29.962 -4.342 7.274 1.00 92.75 316 LYS A N 1
ATOM 2471 C CA . LYS A 1 316 ? -29.553 -2.991 6.865 1.00 92.75 316 LYS A CA 1
ATOM 2472 C C . LYS A 1 316 ? -28.336 -2.999 5.934 1.00 92.75 316 LYS A C 1
ATOM 2474 O O . LYS A 1 316 ? -28.307 -2.221 4.989 1.00 92.75 316 LYS A O 1
ATOM 2479 N N . PHE A 1 317 ? -27.358 -3.873 6.178 1.00 91.62 317 PHE A N 1
ATOM 2480 C CA . PHE A 1 317 ? -26.101 -3.906 5.412 1.00 91.62 317 PHE A CA 1
ATOM 2481 C C . PHE A 1 317 ? -26.012 -5.034 4.378 1.00 91.62 317 PHE A C 1
ATOM 2483 O O . PHE A 1 317 ? -24.981 -5.180 3.722 1.00 91.62 317 PHE A O 1
ATOM 2490 N N . GLY A 1 318 ? -27.082 -5.816 4.212 1.00 87.62 318 GLY A N 1
ATOM 2491 C CA . GLY A 1 318 ? -27.164 -6.859 3.190 1.00 87.62 318 GLY A CA 1
ATOM 2492 C C . GLY A 1 318 ? -26.284 -8.083 3.460 1.00 87.62 318 GLY A C 1
ATOM 2493 O O . GLY A 1 318 ? -25.973 -8.813 2.524 1.00 87.62 318 GLY A O 1
ATOM 2494 N N . GLY A 1 319 ? -25.870 -8.323 4.710 1.00 89.50 319 GLY A N 1
ATOM 2495 C CA . GLY A 1 319 ? -25.088 -9.507 5.073 1.00 89.50 319 GLY A CA 1
ATOM 2496 C C . GLY A 1 319 ? -24.297 -9.383 6.377 1.00 89.50 319 GLY A C 1
ATOM 2497 O O . GLY A 1 319 ? -24.101 -8.294 6.909 1.00 89.50 319 GLY A O 1
ATOM 2498 N N . ASP A 1 320 ? -23.823 -10.527 6.878 1.00 91.81 320 ASP A N 1
ATOM 2499 C CA . ASP A 1 320 ? -22.964 -10.617 8.070 1.00 91.81 320 ASP A CA 1
ATOM 2500 C C . ASP A 1 320 ? -21.466 -10.499 7.730 1.00 91.81 320 ASP A C 1
ATOM 2502 O O . ASP A 1 320 ? -20.633 -10.380 8.616 1.00 91.81 320 ASP A O 1
ATOM 2506 N N . SER A 1 321 ? -21.067 -10.492 6.456 1.00 94.12 321 SER A N 1
ATOM 2507 C CA . SER A 1 321 ? -19.651 -10.595 6.050 1.00 94.12 321 SER A CA 1
ATOM 2508 C C . SER A 1 321 ? -18.715 -9.536 6.651 1.00 94.12 321 SER A C 1
ATOM 2510 O O . SER A 1 321 ? -17.513 -9.772 6.730 1.00 94.12 321 SER A O 1
ATOM 2512 N N . ARG A 1 322 ? -19.254 -8.402 7.109 1.00 96.12 322 ARG A N 1
ATOM 2513 C CA . ARG A 1 322 ? -18.501 -7.271 7.672 1.00 96.12 322 ARG A CA 1
ATOM 2514 C C . ARG A 1 322 ? -18.939 -6.852 9.073 1.00 96.12 322 ARG A C 1
ATOM 2516 O O . ARG A 1 322 ? -18.379 -5.904 9.615 1.00 96.12 322 ARG A O 1
ATOM 2523 N N . LEU A 1 323 ? -19.942 -7.513 9.650 1.00 96.69 323 LEU A N 1
ATOM 2524 C CA . LEU A 1 323 ? -20.480 -7.134 10.953 1.00 96.69 323 LEU A CA 1
ATOM 2525 C C . LEU A 1 323 ? -19.948 -8.056 12.052 1.00 96.69 323 LEU A C 1
ATOM 2527 O O . LEU A 1 323 ? -19.825 -9.267 11.867 1.00 96.69 323 LEU A O 1
ATOM 2531 N N . ILE A 1 324 ? -19.639 -7.474 13.205 1.00 96.81 324 ILE A N 1
ATOM 2532 C CA . ILE A 1 324 ? -19.302 -8.187 14.439 1.00 96.81 324 ILE A CA 1
ATOM 2533 C C . ILE A 1 324 ? -20.115 -7.560 15.564 1.00 96.81 324 ILE A C 1
ATOM 2535 O O . ILE A 1 324 ? -20.251 -6.342 15.628 1.00 96.81 324 ILE A O 1
ATOM 2539 N N . ALA A 1 325 ? -20.639 -8.373 16.475 1.00 96.00 325 ALA A N 1
ATOM 2540 C CA . ALA A 1 325 ? -21.145 -7.880 17.746 1.00 96.00 325 ALA A CA 1
ATOM 2541 C C . ALA A 1 325 ? -20.251 -8.391 18.875 1.00 96.00 325 ALA A C 1
ATOM 2543 O O . ALA A 1 325 ? -19.974 -9.584 18.968 1.00 96.00 325 ALA A O 1
ATOM 2544 N N . VAL A 1 326 ? -19.806 -7.482 19.734 1.00 96.19 326 VAL A N 1
ATOM 2545 C CA . VAL A 1 326 ? -18.976 -7.774 20.901 1.00 96.19 326 VAL A CA 1
ATOM 2546 C C . VAL A 1 326 ? -19.759 -7.390 22.144 1.00 96.19 326 VAL A C 1
ATOM 2548 O O . VAL A 1 326 ? -20.365 -6.321 22.208 1.00 96.19 326 VAL A O 1
ATOM 2551 N N . PHE A 1 327 ? -19.774 -8.275 23.129 1.00 95.44 327 PHE A N 1
ATOM 2552 C CA . PHE A 1 327 ? -20.358 -8.022 24.434 1.00 95.44 327 PHE A CA 1
ATOM 2553 C C . PHE A 1 327 ? -19.242 -7.868 25.462 1.00 95.44 327 PHE A C 1
ATOM 2555 O O . PHE A 1 327 ? -18.298 -8.656 25.486 1.00 95.44 327 PHE A O 1
ATOM 2562 N N . GLY A 1 328 ? -19.348 -6.850 26.304 1.00 94.75 328 GLY A N 1
ATOM 2563 C CA . GLY A 1 328 ? -18.364 -6.557 27.337 1.00 94.75 328 GLY A CA 1
ATOM 2564 C C . GLY A 1 328 ? -18.961 -5.705 28.443 1.00 94.75 328 GLY A C 1
ATOM 2565 O O . GLY A 1 328 ? -20.179 -5.659 28.618 1.00 94.75 328 GLY A O 1
ATOM 2566 N N . GLN A 1 329 ? -18.097 -5.033 29.192 1.00 94.25 329 GLN A N 1
ATOM 2567 C CA . GLN A 1 329 ? -18.495 -4.124 30.259 1.00 94.25 329 GLN A CA 1
ATOM 2568 C C . GLN A 1 329 ? -17.977 -2.716 29.993 1.00 94.25 329 GLN A C 1
ATOM 2570 O O . GLN A 1 329 ? -16.867 -2.531 29.498 1.00 94.25 329 GLN A O 1
ATOM 2575 N N . ASP A 1 330 ? -18.780 -1.721 30.339 1.00 91.50 330 ASP A N 1
ATOM 2576 C CA . ASP A 1 330 ? -18.344 -0.329 30.374 1.00 91.50 330 ASP A CA 1
ATOM 2577 C C . ASP A 1 330 ? -17.392 -0.081 31.567 1.00 91.50 330 ASP A C 1
ATOM 2579 O O . ASP A 1 330 ? -17.235 -0.937 32.440 1.00 91.50 330 ASP A O 1
ATOM 2583 N N . TYR A 1 331 ? -16.788 1.106 31.668 1.00 87.50 331 TYR A N 1
ATOM 2584 C CA . TYR A 1 331 ? -15.911 1.486 32.785 1.00 87.50 331 TYR A CA 1
ATOM 2585 C C . TYR A 1 331 ? -16.609 1.437 34.158 1.00 87.50 331 TYR A C 1
ATOM 2587 O O . TYR A 1 331 ? -15.945 1.313 35.184 1.00 87.50 331 TYR A O 1
ATOM 2595 N N . VAL A 1 332 ? -17.946 1.507 34.180 1.00 90.38 332 VAL A N 1
ATOM 2596 C CA . VAL A 1 332 ? -18.788 1.373 35.387 1.00 90.38 332 VAL A CA 1
ATOM 2597 C C . VAL A 1 332 ? -19.111 -0.099 35.712 1.00 90.38 332 VAL A C 1
ATOM 2599 O O . VAL A 1 332 ? -19.764 -0.387 36.710 1.00 90.38 332 VAL A O 1
ATOM 2602 N N . GLY A 1 333 ? -18.699 -1.052 34.871 1.00 89.88 333 GLY A N 1
ATOM 2603 C CA . GLY A 1 333 ? -19.028 -2.476 35.014 1.00 89.88 333 GLY A CA 1
ATOM 2604 C C . GLY A 1 333 ? -20.417 -2.855 34.486 1.00 89.88 333 GLY A C 1
ATOM 2605 O O . GLY A 1 333 ? -20.881 -3.975 34.696 1.00 89.88 333 GLY A O 1
ATOM 2606 N N . ARG A 1 334 ? -21.112 -1.937 33.800 1.00 91.19 334 ARG A N 1
ATOM 2607 C CA . ARG A 1 334 ? -22.416 -2.227 33.188 1.00 91.19 334 ARG A CA 1
ATOM 2608 C C . ARG A 1 334 ? -22.222 -3.063 31.922 1.00 91.19 334 ARG A C 1
ATOM 2610 O O . ARG A 1 334 ? -21.369 -2.702 31.113 1.00 91.19 334 ARG A O 1
ATOM 2617 N N . PRO A 1 335 ? -23.003 -4.135 31.716 1.00 92.38 335 PRO A N 1
ATOM 2618 C CA . PRO A 1 335 ? -22.928 -4.908 30.487 1.00 92.38 335 PRO A CA 1
ATOM 2619 C C . PRO A 1 335 ? -23.327 -4.041 29.290 1.00 92.38 335 PRO A C 1
ATOM 2621 O O . PRO A 1 335 ? -24.380 -3.401 29.303 1.00 92.38 335 PRO A O 1
ATOM 2624 N N . GLN A 1 336 ? -22.502 -4.042 28.247 1.00 92.31 336 GLN A N 1
ATOM 2625 C CA . GLN A 1 336 ? -22.737 -3.286 27.023 1.00 92.31 336 GLN A CA 1
ATOM 2626 C C . GLN A 1 336 ? -22.489 -4.164 25.798 1.00 92.31 336 GLN A C 1
ATOM 2628 O O . GLN A 1 336 ? -21.516 -4.918 25.725 1.00 92.31 336 GLN A O 1
ATOM 2633 N N . LYS A 1 337 ? -23.381 -4.039 24.811 1.00 92.94 337 LYS A N 1
ATOM 2634 C CA . LYS A 1 337 ? -23.221 -4.639 23.488 1.00 92.94 337 LYS A CA 1
ATOM 2635 C C . LYS A 1 337 ? -22.752 -3.568 22.506 1.00 92.94 337 LYS A C 1
ATOM 2637 O O . LYS A 1 337 ? -23.382 -2.516 22.375 1.00 92.94 337 LYS A O 1
ATOM 2642 N N . LEU A 1 338 ? -21.667 -3.860 21.803 1.00 94.31 338 LEU A N 1
ATOM 2643 C CA . LEU A 1 338 ? -21.098 -3.027 20.754 1.00 94.31 338 LEU A CA 1
ATOM 2644 C C . LEU A 1 338 ? -21.211 -3.762 19.421 1.00 94.31 338 LEU A C 1
ATOM 2646 O O . LEU A 1 338 ? -20.688 -4.863 19.273 1.00 94.31 338 LEU A O 1
ATOM 2650 N N . SER A 1 339 ? -21.900 -3.164 18.455 1.00 95.31 339 SER A N 1
ATOM 2651 C CA . SER A 1 339 ? -21.920 -3.663 17.079 1.00 95.31 339 SER A CA 1
ATOM 2652 C C . SER A 1 339 ? -20.903 -2.875 16.264 1.00 95.31 339 SER A C 1
ATOM 2654 O O . SER A 1 339 ? -20.873 -1.649 16.333 1.00 95.31 339 SER A O 1
ATOM 2656 N N . ILE A 1 340 ? -20.052 -3.580 15.531 1.00 96.62 340 ILE A N 1
ATOM 2657 C CA . ILE A 1 340 ? -18.918 -3.040 14.784 1.00 96.62 340 ILE A CA 1
ATOM 2658 C C . ILE A 1 340 ? -19.099 -3.448 13.325 1.00 96.62 340 ILE A C 1
ATOM 2660 O O . ILE A 1 340 ? -19.270 -4.629 13.020 1.00 96.62 340 ILE A O 1
ATOM 2664 N N . LEU A 1 341 ? -19.062 -2.469 12.432 1.00 96.88 341 LEU A N 1
ATOM 2665 C CA . LEU A 1 341 ? -19.074 -2.638 10.989 1.00 96.88 341 LEU A CA 1
ATOM 2666 C C . LEU A 1 341 ? -17.672 -2.326 10.464 1.00 96.88 341 LEU A C 1
ATOM 2668 O O . LEU A 1 341 ? -17.164 -1.218 10.638 1.00 96.88 341 LEU A O 1
ATOM 2672 N N . LEU A 1 342 ? -17.057 -3.317 9.827 1.00 97.38 342 LEU A N 1
ATOM 2673 C CA . LEU A 1 342 ? -15.730 -3.207 9.234 1.00 97.38 342 LEU A CA 1
ATOM 2674 C C . LEU A 1 342 ? -15.819 -2.898 7.735 1.00 97.38 342 LEU A C 1
ATOM 2676 O O . LEU A 1 342 ? -16.829 -3.185 7.092 1.00 97.38 342 LEU A O 1
ATOM 2680 N N . GLN A 1 343 ? -14.756 -2.319 7.171 1.00 95.19 343 GLN A N 1
ATOM 2681 C CA . GLN A 1 343 ? -14.696 -2.011 5.737 1.00 95.19 343 GLN A CA 1
ATOM 2682 C C . GLN A 1 343 ? -14.662 -3.296 4.891 1.00 95.19 343 GLN A C 1
ATOM 2684 O O . GLN A 1 343 ? -15.449 -3.432 3.949 1.00 95.19 343 GLN A O 1
ATOM 2689 N N . ASP A 1 344 ? -13.856 -4.272 5.327 1.00 96.06 344 ASP A N 1
ATOM 2690 C CA . ASP A 1 344 ? -13.548 -5.503 4.593 1.00 96.06 344 ASP A CA 1
ATOM 2691 C C . ASP A 1 344 ? -13.810 -6.775 5.415 1.00 96.06 344 ASP A C 1
ATOM 2693 O O . ASP A 1 344 ? -13.778 -6.772 6.652 1.00 96.06 344 ASP A O 1
ATOM 2697 N N . SER A 1 345 ? -14.024 -7.897 4.719 1.00 95.94 345 SER A N 1
ATOM 2698 C CA . SER A 1 345 ? -14.178 -9.226 5.334 1.00 95.94 345 SER A CA 1
ATOM 2699 C C . SER A 1 345 ? -12.912 -9.707 6.037 1.00 95.94 345 SER A C 1
ATOM 2701 O O . SER A 1 345 ? -12.989 -10.394 7.054 1.00 95.94 345 SER A O 1
ATOM 2703 N N . ASP A 1 346 ? -11.744 -9.331 5.528 1.00 96.69 346 ASP A N 1
ATOM 2704 C CA . ASP A 1 346 ? -10.457 -9.791 6.055 1.00 96.69 346 ASP A CA 1
ATOM 2705 C C . ASP A 1 346 ? -10.155 -9.099 7.393 1.00 96.69 346 ASP A C 1
ATOM 2707 O O . ASP A 1 346 ? -9.737 -9.724 8.373 1.00 96.69 346 ASP A O 1
ATOM 2711 N N . SER A 1 347 ? -10.506 -7.813 7.485 1.00 95.88 347 SER A N 1
ATOM 2712 C CA . SER A 1 347 ? -10.521 -7.049 8.735 1.00 95.88 347 SER A CA 1
ATOM 2713 C C . SER A 1 347 ? -11.476 -7.671 9.758 1.00 95.88 347 SER A C 1
ATOM 2715 O O . SER A 1 347 ? -11.129 -7.769 10.935 1.00 95.88 347 SER A O 1
ATOM 2717 N N . LYS A 1 348 ? -12.653 -8.160 9.324 1.00 96.50 348 LYS A N 1
ATOM 2718 C CA . LYS A 1 348 ? -13.569 -8.911 10.201 1.00 96.50 348 LYS A CA 1
ATOM 2719 C C . LYS A 1 348 ? -12.888 -10.169 10.740 1.00 96.50 348 LYS A C 1
ATOM 2721 O O . LYS A 1 348 ? -12.907 -10.387 11.947 1.00 96.50 348 LYS A O 1
ATOM 2726 N N . GLN A 1 349 ? -12.300 -10.994 9.874 1.00 97.06 349 GLN A N 1
ATOM 2727 C CA . GLN A 1 349 ? -11.687 -12.266 10.273 1.00 97.06 349 GLN A CA 1
ATOM 2728 C C . GLN A 1 349 ? -10.499 -12.075 11.223 1.00 97.06 349 GLN A C 1
ATOM 2730 O O . GLN A 1 349 ? -10.406 -12.787 12.221 1.00 97.06 349 GLN A O 1
ATOM 2735 N N . SER A 1 350 ? -9.632 -11.094 10.957 1.00 96.62 350 SER A N 1
ATOM 2736 C CA . SER A 1 350 ? -8.492 -10.771 11.828 1.00 96.62 350 SER A CA 1
ATOM 2737 C C . SER A 1 350 ? -8.936 -10.325 13.224 1.00 96.62 350 SER A C 1
ATOM 2739 O O . SER A 1 350 ? -8.480 -10.891 14.219 1.00 96.62 350 SER A O 1
ATOM 2741 N N . LEU A 1 351 ? -9.885 -9.386 13.316 1.00 96.75 351 LEU A N 1
ATOM 2742 C CA . LEU A 1 351 ? -10.432 -8.945 14.602 1.00 96.75 351 LEU A CA 1
ATOM 2743 C C . LEU A 1 351 ? -11.167 -10.086 15.320 1.00 96.75 351 LEU A C 1
ATOM 2745 O O . LEU A 1 351 ? -10.997 -10.277 16.521 1.00 96.75 351 LEU A O 1
ATOM 2749 N N . TYR A 1 352 ? -11.951 -10.878 14.586 1.00 96.50 352 TYR A N 1
ATOM 2750 C CA . TYR A 1 352 ? -12.682 -12.028 15.120 1.00 96.50 352 TYR A CA 1
ATOM 2751 C C . TYR A 1 352 ? -11.739 -13.088 15.711 1.00 96.50 352 TYR A C 1
ATOM 2753 O O . TYR A 1 352 ? -11.994 -13.602 16.800 1.00 96.50 352 TYR A O 1
ATOM 2761 N N . ALA A 1 353 ? -10.633 -13.401 15.030 1.00 96.88 353 ALA A N 1
ATOM 2762 C CA . ALA A 1 353 ? -9.627 -14.343 15.517 1.00 96.88 353 ALA A CA 1
ATOM 2763 C C . ALA A 1 353 ? -8.971 -13.854 16.818 1.00 96.88 353 ALA A C 1
ATOM 2765 O O . ALA A 1 353 ? -8.850 -14.623 17.772 1.00 96.88 353 ALA A O 1
ATOM 2766 N N . LEU A 1 354 ? -8.618 -12.566 16.886 1.00 96.19 354 LEU A N 1
ATOM 2767 C CA . LEU A 1 354 ? -8.023 -11.961 18.080 1.00 96.19 354 LEU A CA 1
ATOM 2768 C C . LEU A 1 354 ? -9.002 -11.908 19.256 1.00 96.19 354 LEU A C 1
ATOM 2770 O O . LEU A 1 354 ? -8.627 -12.234 20.379 1.00 96.19 354 LEU A O 1
ATOM 2774 N N . LEU A 1 355 ? -10.266 -11.555 19.012 1.00 95.75 355 LEU A N 1
ATOM 2775 C CA . LEU A 1 355 ? -11.292 -11.534 20.057 1.00 95.75 355 LEU A CA 1
ATOM 2776 C C . LEU A 1 355 ? -11.572 -12.934 20.617 1.00 95.75 355 LEU A C 1
ATOM 2778 O O . LEU A 1 355 ? -11.715 -13.076 21.829 1.00 95.75 355 LEU A O 1
ATOM 2782 N N . ASN A 1 356 ? -11.595 -13.969 19.771 1.00 94.62 356 ASN A N 1
ATOM 2783 C CA . ASN A 1 356 ? -11.718 -15.351 20.243 1.00 94.62 356 ASN A CA 1
ATOM 2784 C C . ASN A 1 356 ? -10.524 -15.771 21.101 1.00 94.62 356 ASN A C 1
ATOM 2786 O O . ASN A 1 356 ? -10.728 -16.332 22.175 1.00 94.62 356 ASN A O 1
ATOM 2790 N N . ALA A 1 357 ? -9.302 -15.453 20.663 1.00 94.50 357 ALA A N 1
ATOM 2791 C CA . ALA A 1 357 ? -8.081 -15.766 21.404 1.00 94.50 357 ALA A CA 1
ATOM 2792 C C . ALA A 1 357 ? -8.008 -15.064 22.772 1.00 94.50 357 ALA A C 1
ATOM 2794 O O . ALA A 1 357 ? -7.358 -15.560 23.684 1.00 94.50 357 ALA A O 1
ATOM 2795 N N . LEU A 1 358 ? -8.670 -13.912 22.927 1.00 91.75 358 LEU A N 1
ATOM 2796 C CA . LEU A 1 358 ? -8.773 -13.204 24.207 1.00 91.75 358 LEU A CA 1
ATOM 2797 C C . LEU A 1 358 ? -9.868 -13.759 25.129 1.00 91.75 358 LEU A C 1
ATOM 2799 O O . LEU A 1 358 ? -9.820 -13.502 26.333 1.00 91.75 358 LEU A O 1
ATOM 2803 N N . SER A 1 359 ? -10.860 -14.454 24.564 1.00 86.19 359 SER A N 1
ATOM 2804 C CA . SER A 1 359 ? -11.988 -15.037 25.303 1.00 86.19 359 SER A CA 1
ATOM 2805 C C . SER A 1 359 ? -11.707 -16.435 25.861 1.00 86.19 359 SER A C 1
ATOM 2807 O O . SER A 1 359 ? -12.348 -16.830 26.834 1.00 86.19 359 SER A O 1
ATOM 2809 N N . SER A 1 360 ? -10.763 -17.162 25.251 1.00 82.12 360 SER A N 1
ATOM 2810 C CA . SER A 1 360 ? -10.192 -18.411 25.774 1.00 82.12 360 SER A CA 1
ATOM 2811 C C . SER A 1 360 ? -9.184 -18.127 26.877 1.00 82.12 360 SER A C 1
ATOM 2813 O O . SER A 1 360 ? -9.228 -18.835 27.906 1.00 82.12 360 SER A O 1
#

Organism: NCBI:txid89044

Radius of gyration: 36.93 Å; Cα contacts (8 Å, |Δi|>4): 286; chains: 1; bounding box: 76×69×96 Å

Secondary structure (DSSP, 8-state):
-------PPPSS-----PPSS-----B--EETTEE--B---TTT----------SS-S---TT---------------S--PPPHHHHHHHHHHHHHHHS-TT-SHHHHHHHHHHHHHHHHHHHHHHHHHHHHHHHHHHTTSSHHHHHHHHHHHHHHHHHHHHS-HHHHHHHHHHHHHHHHHS---TT--HHHHHHHHHHTSPPHHHHHHHTHHHHHHHHHHHHHHHHHHHHHHHHHHHH--SEEEEEEEEE---SS-TT--STT--EEEEEEEETTEEEEES-HHHHHTTPPPSEEEE--SS-EEEPPPHHHHHHHT-STTEEEEEEE-TTS-EEEEEEE-SSHHHHHHHHHHHHHHH-

pLDDT: mean 71.59, std 21.92, range [27.16, 97.38]

Foldseek 3Di:
DDDFDFDDDDPDDDDDDDDDDDDQDFDWDDDPQDTDTFGDDPPPRDGDPDPDPPDDPRDDDPPDGDGDDDDPPPPDDDPDDDDDPVVVVVVVVVVCVVPVDPPPPPVVVVVVVVVVVVVVVVVVVVVVVQLVQLVVCLVVCVDVVLNVVVVVVVVVVVVCPVVDPVVVVVVVVVVVVVVPVVDPDDPPDDVVVVVVVSSVPRDGVVSVCVVCVVVVVVVVVVVVVVVVVVVVVVVCCVPQVFPDKDWWWKQKPDPDDFDPDDPSVDTATWIWTDHQQKIFTASYPVCVVVVHDTRFMFGNDDPKAWDDDDPVVCVVVVHCLFKTWIWGAGPVRHIMIMIIGHPGSVSVVSVNVVRVVSND

Mean predicted aligned error: 18.77 Å